Protein AF-A0A9R1BUD5-F1 (afdb_monomer)

Sequence (205 aa):
MEDVIPKVLREILPLVLKGNETQAENGSPSFPLLGPTDIEAQVRALQDDGRTNNTSTCQQNDEKKLLAALLSLTVAIFDKLISQHPNLFELVDKISPGDSATSFANKLNGMVRENSEPMAGCLSIVKNASKMAISMLNHNDSYLKEHFLMIFIQSLADACKSMSCLESSMILYSANGGAVKPHKTLASLLKEAQELAGSKEQQEL

Foldseek 3Di:
DDDVLLVLLQVLVCVLLVPDPPPPDDDDDDDDDDDDDDDDDDDDDDDDPDDDDVVVVVVVLVSLVVSLVSLVVSLVSLLVVLVVDLAPQVSCCSNHNPDGPQNLLVSLLVLLQVLLAQDPSSQSSNLSSLSNSLSLLPRPNRPHDLVSLVSSLVSLVSSCVNHVVSQVVVVVVVVVVDDDDDDQHSVNSSVSSVVSSVVVVVVVD

Nearest PDB structures (foldseek):
  8e0m-assembly4_J  TM=4.886E-01  e=2.172E+00  synthetic construct

Structure (mmCIF, N/CA/C/O backbone):
data_AF-A0A9R1BUD5-F1
#
_entry.id   AF-A0A9R1BUD5-F1
#
loop_
_atom_site.group_PDB
_atom_site.id
_atom_site.type_symbol
_atom_site.label_atom_id
_atom_site.label_alt_id
_atom_site.label_comp_id
_atom_site.label_asym_id
_atom_site.label_entity_id
_atom_site.label_seq_id
_atom_site.pdbx_PDB_ins_code
_atom_site.Cartn_x
_atom_site.Cartn_y
_atom_site.Cartn_z
_atom_site.occupancy
_atom_site.B_iso_or_equiv
_atom_site.auth_seq_id
_atom_site.auth_comp_id
_atom_site.auth_asym_id
_atom_site.auth_atom_id
_atom_site.pdbx_PDB_model_num
ATOM 1 N N . MET A 1 1 ? -10.188 -17.925 23.378 1.00 43.53 1 MET A N 1
ATOM 2 C CA . MET A 1 1 ? -9.194 -18.359 22.379 1.00 43.53 1 MET A CA 1
ATOM 3 C C . MET A 1 1 ? -8.487 -17.093 21.945 1.00 43.53 1 MET A C 1
ATOM 5 O O . MET A 1 1 ? -9.174 -16.194 21.481 1.00 43.53 1 MET A O 1
ATOM 9 N N . GLU A 1 2 ? -7.203 -16.935 22.261 1.00 55.12 2 GLU A N 1
ATOM 10 C CA . GLU A 1 2 ? -6.481 -15.723 21.857 1.00 55.12 2 GLU A CA 1
ATOM 11 C C . GLU A 1 2 ? -6.422 -15.635 20.338 1.00 55.12 2 GLU A C 1
ATOM 13 O O . GLU A 1 2 ? -6.202 -16.639 19.658 1.00 55.12 2 GLU A O 1
ATOM 18 N N . ASP A 1 3 ? -6.630 -14.429 19.824 1.00 75.06 3 ASP A N 1
ATOM 19 C CA . ASP A 1 3 ? -6.591 -14.167 18.398 1.00 75.06 3 ASP A CA 1
ATOM 20 C C . ASP A 1 3 ? -5.128 -14.208 17.930 1.00 75.06 3 ASP A C 1
ATOM 22 O O . ASP A 1 3 ? -4.327 -13.314 18.212 1.00 75.06 3 ASP A O 1
ATOM 26 N N . VAL A 1 4 ? -4.742 -15.318 17.298 1.00 81.50 4 VAL A N 1
ATOM 27 C CA . VAL A 1 4 ? -3.358 -15.585 16.863 1.00 81.50 4 VAL A CA 1
ATOM 28 C C . VAL A 1 4 ? -2.956 -14.648 15.720 1.00 81.50 4 VAL A C 1
ATOM 30 O O . VAL A 1 4 ? -1.784 -14.313 15.568 1.00 81.50 4 VAL A O 1
ATOM 33 N N . ILE A 1 5 ? -3.928 -14.186 14.932 1.00 85.12 5 ILE A N 1
ATOM 34 C CA . ILE A 1 5 ? -3.685 -13.442 13.696 1.00 85.12 5 ILE A CA 1
ATOM 35 C C . ILE A 1 5 ? -3.070 -12.050 13.963 1.00 85.12 5 ILE A C 1
ATOM 37 O O . ILE A 1 5 ? -2.026 -11.756 13.376 1.00 85.12 5 ILE A O 1
ATOM 41 N N . PRO A 1 6 ? -3.603 -11.209 14.874 1.00 83.69 6 PRO A N 1
ATOM 42 C CA . PRO A 1 6 ? -2.950 -9.950 15.237 1.00 83.69 6 PRO A CA 1
ATOM 43 C C . PRO A 1 6 ? -1.552 -10.132 15.840 1.00 83.69 6 PRO A C 1
ATOM 45 O O . PRO A 1 6 ? -0.662 -9.330 15.567 1.00 83.69 6 PRO A O 1
ATOM 48 N N . LYS A 1 7 ? -1.321 -11.209 16.609 1.00 84.56 7 LYS A N 1
ATOM 49 C CA . LYS A 1 7 ? 0.004 -11.509 17.183 1.00 84.56 7 LYS A CA 1
ATOM 50 C C . LYS A 1 7 ? 1.048 -11.759 16.097 1.00 84.56 7 LYS A C 1
ATOM 52 O O . LYS A 1 7 ? 2.150 -11.238 16.189 1.00 84.56 7 LYS A O 1
ATOM 57 N N . VAL A 1 8 ? 0.688 -12.491 15.044 1.00 84.44 8 VAL A N 1
ATOM 58 C CA . VAL A 1 8 ? 1.580 -12.713 13.895 1.00 84.44 8 VAL A CA 1
ATOM 59 C C . VAL A 1 8 ? 1.947 -11.387 13.221 1.00 84.44 8 VAL A C 1
ATOM 61 O O . VAL A 1 8 ? 3.111 -11.171 12.895 1.00 84.44 8 VAL A O 1
ATOM 64 N N . LEU A 1 9 ? 0.991 -10.465 13.061 1.00 84.88 9 LEU A N 1
ATOM 65 C CA . LEU A 1 9 ? 1.295 -9.141 12.515 1.00 84.88 9 LEU A CA 1
ATOM 66 C C . LEU A 1 9 ? 2.207 -8.313 13.421 1.00 84.88 9 LEU A C 1
ATOM 68 O O . LEU A 1 9 ? 3.094 -7.650 12.890 1.00 84.88 9 LEU A O 1
ATOM 72 N N . ARG A 1 10 ? 2.043 -8.383 14.749 1.00 85.06 10 ARG A N 1
ATOM 73 C CA . ARG A 1 10 ? 2.932 -7.691 15.702 1.00 85.06 10 ARG A CA 1
ATOM 74 C C . ARG A 1 10 ? 4.394 -8.100 15.559 1.00 85.06 10 ARG A C 1
ATOM 76 O O . ARG A 1 10 ? 5.262 -7.258 15.736 1.00 85.06 10 ARG A O 1
ATOM 83 N N . GLU A 1 11 ? 4.661 -9.357 15.224 1.00 85.25 11 GLU A N 1
ATOM 84 C CA . GLU A 1 11 ? 6.030 -9.849 15.028 1.00 85.25 11 GLU A CA 1
ATOM 85 C C . GLU A 1 11 ? 6.594 -9.475 13.647 1.00 85.25 11 GLU A C 1
ATOM 87 O O . GLU A 1 11 ? 7.782 -9.192 13.507 1.00 85.25 11 GLU A O 1
ATOM 92 N N . ILE A 1 12 ? 5.749 -9.441 12.610 1.00 85.19 12 ILE A N 1
ATOM 93 C CA . ILE A 1 12 ? 6.191 -9.193 11.227 1.00 85.19 12 ILE A CA 1
ATOM 94 C C . ILE A 1 12 ? 6.308 -7.694 10.922 1.00 85.19 12 ILE A C 1
ATOM 96 O O . ILE A 1 12 ? 7.261 -7.271 10.270 1.00 85.19 12 ILE A O 1
ATOM 100 N N . LEU A 1 13 ? 5.360 -6.872 11.379 1.00 84.25 13 LEU A N 1
ATOM 101 C CA . LEU A 1 13 ? 5.302 -5.444 11.052 1.00 84.25 13 LEU A CA 1
ATOM 102 C C . LEU A 1 13 ? 6.579 -4.676 11.418 1.00 84.25 13 LEU A C 1
ATOM 104 O O . LEU A 1 13 ? 7.031 -3.899 10.580 1.00 84.25 13 LEU A O 1
ATOM 108 N N . PRO A 1 14 ? 7.223 -4.887 12.581 1.00 83.25 14 PRO A N 1
ATOM 109 C CA . PRO A 1 14 ? 8.470 -4.201 12.908 1.00 83.25 14 PRO A CA 1
ATOM 110 C C . PRO A 1 14 ? 9.605 -4.508 11.930 1.00 83.25 14 PRO A C 1
ATOM 112 O O . PRO A 1 14 ? 10.404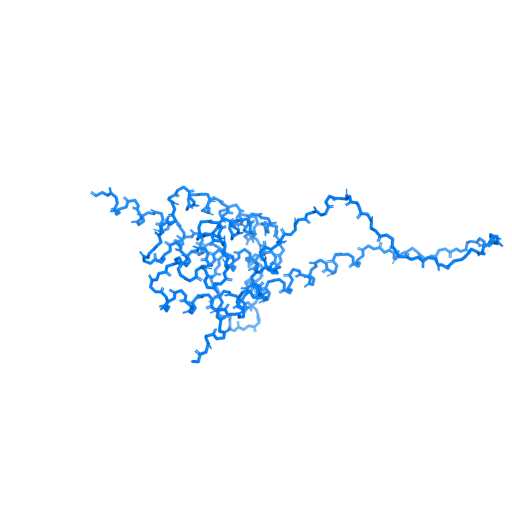 -3.623 11.645 1.00 83.25 14 PRO A O 1
ATOM 115 N N . LEU A 1 15 ? 9.668 -5.732 11.396 1.00 81.38 15 LEU A N 1
ATOM 116 C CA . LEU A 1 15 ? 10.665 -6.126 10.393 1.00 81.38 15 LEU A CA 1
ATOM 117 C C . LEU A 1 15 ? 10.416 -5.425 9.057 1.00 81.38 15 LEU A C 1
ATOM 119 O O . LEU A 1 15 ? 11.355 -5.115 8.331 1.00 81.38 15 LEU A O 1
ATOM 123 N N . VAL A 1 16 ? 9.145 -5.174 8.746 1.00 79.56 16 VAL A N 1
ATOM 124 C CA . VAL A 1 16 ? 8.730 -4.578 7.478 1.00 79.56 16 VAL A CA 1
ATOM 125 C C . VAL A 1 16 ? 8.795 -3.048 7.506 1.00 79.56 16 VAL A C 1
ATOM 127 O O . VAL A 1 16 ? 9.165 -2.425 6.516 1.00 79.56 16 VAL A O 1
ATOM 130 N N . LEU A 1 17 ? 8.460 -2.439 8.645 1.00 76.75 17 LEU A N 1
ATOM 131 C CA . LEU A 1 17 ? 8.371 -0.987 8.818 1.00 76.75 17 LEU A CA 1
ATOM 132 C C . LEU A 1 17 ? 9.696 -0.324 9.222 1.00 76.75 17 LEU A C 1
ATOM 134 O O . LEU A 1 17 ? 9.793 0.896 9.138 1.00 76.75 17 LEU A O 1
ATOM 138 N N . LYS A 1 18 ? 10.715 -1.084 9.647 1.00 69.94 18 LYS A N 1
ATOM 139 C CA . LYS A 1 18 ? 12.061 -0.570 9.984 1.00 69.94 18 LYS A CA 1
ATOM 140 C C . LYS A 1 18 ? 12.956 -0.292 8.765 1.00 69.94 18 LYS A C 1
ATOM 142 O O . LYS A 1 18 ? 14.176 -0.296 8.896 1.00 69.94 18 LYS A O 1
ATOM 147 N N . GLY A 1 19 ? 12.376 -0.076 7.585 1.00 49.12 19 GLY A N 1
ATOM 148 C CA . GLY A 1 19 ? 13.119 0.127 6.342 1.00 49.12 19 GLY A CA 1
ATOM 149 C C . GLY A 1 19 ? 14.228 1.178 6.473 1.00 49.12 19 GLY A C 1
ATOM 150 O O . GLY A 1 19 ? 13.955 2.367 6.542 1.00 49.12 19 GLY A O 1
ATOM 151 N N . ASN A 1 20 ? 15.473 0.698 6.488 1.00 45.06 20 ASN A N 1
ATOM 152 C CA . ASN A 1 20 ? 16.724 1.423 6.273 1.00 45.06 20 ASN A CA 1
ATOM 153 C C . ASN A 1 20 ? 16.975 2.651 7.166 1.00 45.06 20 ASN A C 1
ATOM 155 O O . ASN A 1 20 ? 17.291 3.732 6.667 1.00 45.06 20 ASN A O 1
ATOM 159 N N . GLU A 1 21 ? 16.981 2.473 8.491 1.00 35.28 21 GLU A N 1
ATOM 160 C CA . GLU A 1 21 ? 17.853 3.314 9.317 1.00 35.28 21 GLU A CA 1
ATOM 161 C C . GLU A 1 21 ? 19.296 3.040 8.875 1.00 35.28 21 GLU A C 1
ATOM 163 O O . GLU A 1 21 ? 19.895 2.024 9.232 1.00 35.28 21 GLU A O 1
ATOM 168 N N . THR A 1 22 ? 19.848 3.914 8.033 1.00 37.88 22 THR A N 1
ATOM 169 C CA . THR A 1 22 ? 21.284 3.964 7.779 1.00 37.88 22 THR A CA 1
ATOM 170 C C . THR A 1 22 ? 21.956 3.996 9.145 1.00 3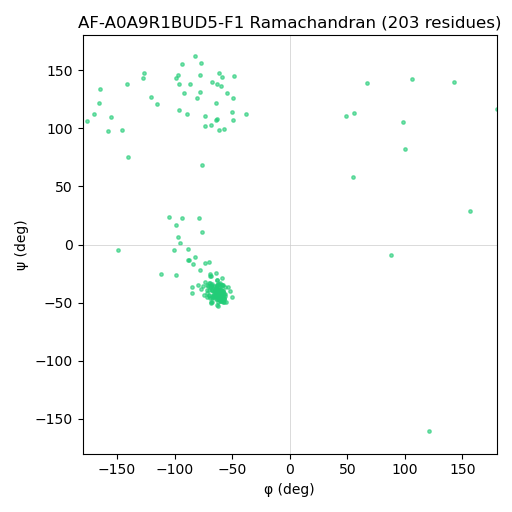7.88 22 THR A C 1
ATOM 172 O O . THR A 1 22 ? 21.767 4.956 9.895 1.00 37.88 22 THR A O 1
ATOM 175 N N . GLN A 1 23 ? 22.703 2.945 9.495 1.00 32.78 23 GLN A N 1
ATOM 176 C CA . GLN A 1 23 ? 23.613 3.005 10.629 1.00 32.78 23 GLN A CA 1
ATOM 177 C C . GLN A 1 23 ? 24.571 4.166 10.363 1.00 32.78 23 GLN A C 1
ATOM 179 O O . GLN A 1 23 ? 25.520 4.048 9.592 1.00 32.78 23 GLN A O 1
ATOM 184 N N . ALA A 1 24 ? 24.297 5.310 10.984 1.00 31.53 24 ALA A N 1
ATOM 185 C CA . ALA A 1 24 ? 25.335 6.258 11.303 1.00 31.53 24 ALA A CA 1
ATOM 186 C C . ALA A 1 24 ? 26.253 5.533 12.288 1.00 31.53 24 ALA A C 1
ATOM 188 O O . ALA A 1 24 ? 25.865 5.233 13.417 1.00 31.53 24 ALA A O 1
ATOM 189 N N . GLU A 1 25 ? 27.434 5.180 11.791 1.00 42.53 25 GLU A N 1
ATOM 190 C CA . GLU A 1 25 ? 28.581 4.706 12.548 1.00 42.53 25 GLU A CA 1
ATOM 191 C C . GLU A 1 25 ? 28.695 5.476 13.870 1.00 42.53 25 GLU A C 1
ATOM 193 O O . GLU A 1 25 ? 28.973 6.675 13.884 1.00 42.53 25 GLU A O 1
ATOM 198 N N . ASN A 1 26 ? 28.464 4.793 14.988 1.00 32.56 26 ASN A N 1
ATOM 199 C CA . ASN A 1 26 ? 29.124 5.122 16.240 1.00 32.56 26 ASN A CA 1
ATOM 200 C C . ASN A 1 26 ? 28.969 3.989 17.252 1.00 32.56 26 ASN A C 1
ATOM 202 O O . ASN A 1 26 ? 27.864 3.642 17.661 1.00 32.56 26 ASN A O 1
ATOM 206 N N . GLY A 1 27 ? 30.114 3.484 17.710 1.00 29.48 27 GLY A N 1
ATOM 207 C CA . GLY A 1 27 ? 30.217 2.720 18.949 1.00 29.48 27 GLY A CA 1
ATOM 208 C C . GLY A 1 27 ? 30.274 1.210 18.768 1.00 29.48 27 GLY A C 1
ATOM 209 O O . GLY A 1 27 ? 29.293 0.505 18.977 1.00 29.48 27 GLY A O 1
ATOM 210 N N . SER A 1 28 ? 31.471 0.709 18.474 1.00 34.31 28 SER A N 1
ATOM 211 C CA . SER A 1 28 ? 31.846 -0.675 18.770 1.00 34.31 28 SER A CA 1
ATOM 212 C C . SER A 1 28 ? 31.727 -0.953 20.278 1.00 34.31 28 SER A C 1
ATOM 214 O O . SER A 1 28 ? 32.105 -0.095 21.083 1.00 34.31 28 SER A O 1
ATOM 216 N N . PRO A 1 29 ? 31.312 -2.166 20.677 1.00 35.88 29 PRO A N 1
ATOM 217 C CA . PRO A 1 29 ? 31.943 -2.814 21.811 1.00 35.88 29 PRO A CA 1
ATOM 218 C C . PRO A 1 29 ? 32.560 -4.156 21.408 1.00 35.88 29 PRO A C 1
ATOM 220 O O . PRO A 1 29 ? 31.930 -5.046 20.839 1.00 35.88 29 PRO A O 1
ATOM 223 N N . SER A 1 30 ? 33.834 -4.246 21.763 1.00 36.03 30 SER A N 1
ATOM 224 C CA . SER A 1 30 ? 34.790 -5.331 21.615 1.00 36.03 30 SER A CA 1
ATOM 225 C C . SER A 1 30 ? 34.302 -6.713 22.062 1.00 36.03 30 SER A C 1
ATOM 227 O O . SER A 1 30 ? 33.709 -6.857 23.128 1.00 36.03 30 SER A O 1
ATOM 229 N N . PHE A 1 31 ? 34.754 -7.746 21.347 1.00 32.59 31 PHE A N 1
ATOM 230 C CA . PHE A 1 31 ? 35.049 -9.064 21.923 1.00 32.59 31 PHE A CA 1
ATOM 231 C C . PHE A 1 31 ? 36.490 -9.480 21.555 1.00 32.59 31 PHE A C 1
ATOM 233 O O . PHE A 1 31 ? 36.993 -9.044 20.517 1.00 32.59 31 PHE A O 1
ATOM 240 N N . PRO A 1 32 ? 37.205 -10.236 22.413 1.00 38.41 32 PRO A N 1
ATOM 241 C CA . PRO A 1 32 ? 38.663 -10.168 22.500 1.00 38.41 32 PRO A CA 1
ATOM 242 C C . PRO A 1 32 ? 39.417 -11.276 21.742 1.00 38.41 32 PRO A C 1
ATOM 244 O O . PRO A 1 32 ? 39.044 -12.441 21.785 1.00 38.41 32 PRO A O 1
ATOM 247 N N . LEU A 1 33 ? 40.551 -10.856 21.169 1.00 31.31 33 LEU A N 1
ATOM 248 C CA . LEU A 1 33 ? 41.912 -11.416 21.276 1.00 31.31 33 LEU A CA 1
ATOM 249 C C . LEU A 1 33 ? 42.204 -12.897 20.924 1.00 31.31 33 LEU A C 1
ATOM 251 O O . LEU A 1 33 ? 41.922 -13.803 21.699 1.00 31.31 33 LEU A O 1
ATOM 255 N N . LEU A 1 34 ? 42.970 -13.083 19.842 1.00 34.50 34 LEU A N 1
ATOM 256 C CA . LEU A 1 34 ? 44.032 -14.089 19.602 1.00 34.50 34 LEU A CA 1
ATOM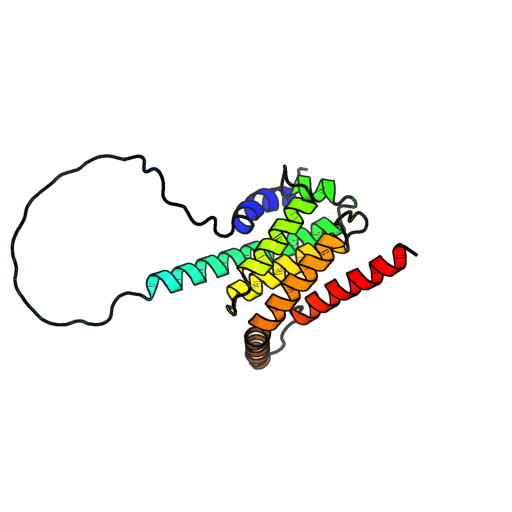 257 C C . LEU A 1 34 ? 44.605 -13.714 18.219 1.00 34.50 34 LEU A C 1
ATOM 259 O O . LEU A 1 34 ? 43.876 -13.813 17.243 1.00 34.50 34 LEU A O 1
ATOM 263 N N . GLY A 1 35 ? 45.784 -13.134 17.986 1.00 30.09 35 GLY A N 1
ATOM 264 C CA . GLY A 1 35 ? 47.150 -13.235 18.516 1.00 30.09 35 GLY A CA 1
ATOM 265 C C . GLY A 1 35 ? 48.072 -13.062 17.272 1.00 30.09 35 GLY A C 1
ATOM 266 O O . GLY A 1 35 ? 47.679 -13.540 16.208 1.00 30.09 35 GLY A O 1
ATOM 267 N N . PRO A 1 36 ? 49.214 -12.340 17.307 1.00 39.81 36 PRO A N 1
ATOM 268 C CA . PRO A 1 36 ? 49.920 -11.911 16.091 1.00 39.81 36 PRO A CA 1
ATOM 269 C C . PRO A 1 36 ? 51.072 -12.852 15.701 1.00 39.81 36 PRO A C 1
ATOM 271 O O . PRO A 1 36 ? 51.850 -13.268 16.556 1.00 39.81 36 PRO A O 1
ATOM 274 N N . THR A 1 37 ? 51.232 -13.152 14.411 1.00 32.94 37 THR A N 1
ATOM 275 C CA . THR A 1 37 ? 52.471 -13.703 13.816 1.00 32.94 37 THR A CA 1
ATOM 276 C C . THR A 1 37 ? 52.422 -13.365 12.320 1.00 32.94 37 THR A C 1
ATOM 278 O O . THR A 1 37 ? 51.524 -13.831 11.630 1.00 32.94 37 THR A O 1
ATOM 281 N N . ASP A 1 38 ? 53.067 -12.299 11.855 1.00 31.73 38 ASP A N 1
ATOM 282 C CA . ASP A 1 38 ? 54.481 -12.124 11.469 1.00 31.73 38 ASP A CA 1
ATOM 283 C C . ASP A 1 38 ? 54.590 -12.066 9.932 1.00 31.73 38 ASP A C 1
ATOM 285 O O . ASP A 1 38 ? 53.800 -12.665 9.204 1.00 31.73 38 ASP A O 1
ATOM 289 N N . ILE A 1 39 ? 55.483 -11.204 9.468 1.00 37.44 39 ILE A N 1
ATOM 290 C CA . ILE A 1 39 ? 55.540 -10.584 8.145 1.00 37.44 39 ILE A CA 1
ATOM 291 C C . ILE A 1 39 ? 56.448 -11.416 7.218 1.00 37.44 39 ILE A C 1
ATOM 293 O O . ILE A 1 39 ? 57.381 -12.061 7.674 1.00 37.44 39 ILE A O 1
ATOM 297 N N . GLU A 1 40 ? 56.210 -11.288 5.906 1.00 35.12 40 GLU A N 1
ATOM 298 C CA . GLU A 1 40 ? 57.175 -11.475 4.802 1.00 35.12 40 GLU A CA 1
ATOM 299 C C . GLU A 1 40 ? 57.186 -12.823 4.049 1.00 35.12 40 GLU A C 1
ATOM 301 O O . GLU A 1 40 ? 57.762 -13.811 4.485 1.00 35.12 40 GLU A O 1
ATOM 306 N N . ALA A 1 41 ? 56.650 -12.808 2.820 1.00 35.44 41 ALA A N 1
ATOM 307 C CA . ALA A 1 41 ? 57.364 -13.266 1.618 1.00 35.44 41 ALA A CA 1
ATOM 308 C C . ALA A 1 41 ? 56.579 -12.885 0.347 1.00 35.44 41 ALA A C 1
ATOM 310 O O . ALA A 1 41 ? 55.500 -13.401 0.065 1.00 35.44 41 ALA A O 1
ATOM 311 N N . GLN A 1 42 ? 57.146 -11.965 -0.433 1.00 41.00 42 GLN A N 1
ATOM 312 C CA . GLN A 1 42 ? 56.696 -11.601 -1.776 1.00 41.00 42 GLN A CA 1
ATOM 313 C C . GLN A 1 42 ? 57.143 -12.657 -2.798 1.00 41.00 42 GLN A C 1
ATOM 315 O O . GLN A 1 42 ? 58.339 -12.916 -2.887 1.00 41.00 42 GLN A O 1
ATOM 320 N N . VAL A 1 43 ? 56.243 -13.145 -3.662 1.00 34.12 43 VAL A N 1
ATOM 321 C CA . VAL A 1 43 ? 56.575 -13.548 -5.045 1.00 34.12 43 VAL A CA 1
ATOM 322 C C . VAL A 1 43 ? 55.429 -13.130 -5.976 1.00 34.12 43 VAL A C 1
ATOM 324 O O . VAL A 1 43 ? 54.254 -13.181 -5.634 1.00 34.12 43 VAL A O 1
ATOM 327 N N . ARG A 1 44 ? 55.831 -12.618 -7.136 1.00 32.53 44 ARG A N 1
ATOM 328 C CA . ARG A 1 44 ? 55.157 -11.700 -8.056 1.00 32.53 44 ARG A CA 1
ATOM 329 C C . ARG A 1 44 ? 54.465 -12.434 -9.222 1.00 32.53 44 ARG A C 1
ATOM 331 O O . ARG A 1 44 ? 55.077 -13.330 -9.786 1.00 32.53 44 ARG A O 1
ATOM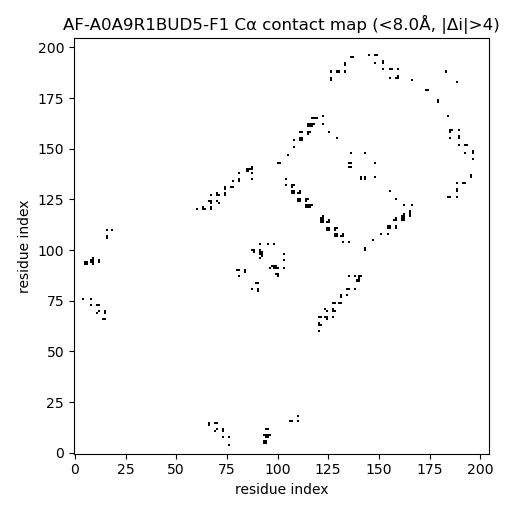 338 N N . ALA A 1 45 ? 53.316 -11.881 -9.653 1.00 34.56 45 ALA A N 1
ATOM 339 C CA . ALA A 1 45 ? 52.611 -12.022 -10.953 1.00 34.56 45 ALA A CA 1
ATOM 340 C C . ALA A 1 45 ? 52.011 -13.416 -11.272 1.00 34.56 45 ALA A C 1
ATOM 342 O O . ALA A 1 45 ? 52.644 -14.427 -11.027 1.00 34.56 45 ALA A O 1
ATOM 343 N N . LEU A 1 46 ? 50.807 -13.575 -11.836 1.00 34.44 46 LEU A N 1
ATOM 344 C CA . LEU A 1 46 ? 50.144 -12.815 -12.900 1.00 34.44 46 LEU A CA 1
ATOM 345 C C . LEU A 1 46 ? 48.625 -13.164 -12.923 1.00 34.44 46 LEU A C 1
ATOM 347 O O . LEU A 1 46 ? 48.293 -14.340 -12.898 1.00 34.44 46 LEU A O 1
ATOM 351 N N . GLN A 1 47 ? 47.759 -12.143 -13.009 1.00 42.00 47 GLN A N 1
ATOM 352 C CA . GLN A 1 47 ? 46.397 -12.113 -13.597 1.00 42.00 47 GLN A CA 1
ATOM 353 C C . GLN A 1 47 ? 45.353 -13.198 -13.229 1.00 42.00 47 GLN A C 1
ATOM 355 O O . GLN A 1 47 ? 45.381 -14.305 -13.751 1.00 42.00 47 GLN A O 1
ATOM 360 N N . ASP A 1 48 ? 44.317 -12.784 -12.489 1.00 35.94 48 ASP A N 1
ATOM 361 C CA . ASP A 1 48 ? 42.922 -13.154 -12.782 1.00 35.94 48 ASP A CA 1
ATOM 362 C C . ASP A 1 48 ? 42.025 -11.961 -12.411 1.00 35.94 48 ASP A C 1
ATOM 364 O O . ASP A 1 48 ? 41.775 -11.667 -11.240 1.00 35.94 48 ASP A O 1
ATOM 368 N N . ASP A 1 49 ? 41.671 -11.186 -13.432 1.00 46.34 49 ASP A N 1
ATOM 369 C CA . ASP A 1 49 ? 40.804 -10.015 -13.352 1.00 46.34 49 ASP A CA 1
ATOM 370 C C . ASP A 1 49 ? 39.360 -10.494 -13.545 1.00 46.34 49 ASP A C 1
ATOM 372 O O . ASP A 1 49 ? 39.005 -10.978 -14.621 1.00 46.34 49 ASP A O 1
ATOM 376 N N . GLY A 1 50 ? 38.527 -10.416 -12.501 1.00 43.25 50 GLY A N 1
ATOM 377 C CA . GLY A 1 50 ? 37.123 -10.828 -12.628 1.00 43.25 50 GLY A CA 1
ATOM 378 C C . GLY A 1 50 ? 36.377 -11.231 -11.357 1.00 43.25 50 GLY A C 1
ATOM 379 O O . GLY A 1 50 ? 35.458 -12.046 -11.416 1.00 43.25 50 GLY A O 1
ATOM 380 N N . ARG A 1 51 ? 36.722 -10.704 -10.183 1.00 54.28 51 ARG A N 1
ATOM 381 C CA . ARG A 1 51 ? 35.930 -10.904 -8.957 1.00 54.28 51 ARG A CA 1
ATOM 382 C C . ARG A 1 51 ? 36.249 -9.721 -8.055 1.00 54.28 51 ARG A C 1
ATOM 384 O O . ARG A 1 51 ? 37.387 -9.563 -7.660 1.00 54.28 51 ARG A O 1
ATOM 391 N N . THR A 1 52 ? 35.352 -8.780 -7.804 1.00 47.56 52 THR A N 1
ATOM 392 C CA . THR A 1 52 ? 34.213 -8.935 -6.900 1.00 47.56 52 THR A CA 1
ATOM 393 C C . THR A 1 52 ? 33.448 -7.613 -6.901 1.00 47.56 52 THR A C 1
ATOM 395 O O . THR A 1 52 ? 34.010 -6.622 -6.461 1.00 47.56 52 THR A O 1
ATOM 398 N N . ASN A 1 53 ? 32.193 -7.590 -7.351 1.00 43.47 53 ASN A N 1
ATOM 399 C CA . ASN A 1 53 ? 31.200 -6.574 -6.947 1.00 43.47 53 ASN A CA 1
ATOM 400 C C . ASN A 1 53 ? 29.753 -7.117 -6.954 1.00 43.47 53 ASN A C 1
ATOM 402 O O . ASN A 1 53 ? 28.831 -6.444 -6.510 1.00 43.47 53 ASN A O 1
ATOM 406 N N . ASN A 1 54 ? 29.538 -8.359 -7.400 1.00 46.97 54 ASN A N 1
ATOM 407 C CA . ASN A 1 54 ? 28.196 -8.909 -7.631 1.00 46.97 54 ASN A CA 1
ATOM 408 C C . ASN A 1 54 ? 27.522 -9.445 -6.353 1.00 46.97 54 ASN A C 1
ATOM 410 O O . ASN A 1 54 ? 26.344 -9.795 -6.377 1.00 46.97 54 ASN A O 1
ATOM 414 N N . THR A 1 55 ? 28.256 -9.569 -5.244 1.00 48.12 55 THR A N 1
ATOM 415 C CA . THR A 1 55 ? 27.742 -10.169 -4.004 1.00 48.12 55 THR A CA 1
ATOM 416 C C . THR A 1 55 ? 26.827 -9.220 -3.232 1.00 48.12 55 THR A C 1
ATOM 418 O O . THR A 1 55 ? 25.793 -9.670 -2.741 1.00 48.12 55 THR A O 1
ATOM 421 N N . SER A 1 56 ? 27.134 -7.917 -3.181 1.00 56.34 56 SER A N 1
ATOM 422 C CA . SER A 1 56 ? 26.316 -6.946 -2.435 1.00 56.34 56 SER A CA 1
ATOM 423 C C . SER A 1 56 ? 24.970 -6.676 -3.116 1.00 56.34 56 SER A C 1
ATOM 425 O O . SER A 1 56 ? 23.938 -6.622 -2.453 1.00 56.34 56 SER A O 1
ATOM 427 N N . THR A 1 57 ? 24.947 -6.590 -4.449 1.00 54.50 57 THR A N 1
ATOM 428 C CA . THR A 1 57 ? 23.718 -6.345 -5.224 1.00 54.50 57 THR A CA 1
ATOM 429 C C . THR A 1 57 ? 22.779 -7.552 -5.202 1.00 54.50 57 THR A C 1
ATOM 431 O O . THR A 1 57 ? 21.559 -7.392 -5.213 1.00 54.50 57 THR A O 1
ATOM 434 N N . CYS A 1 58 ? 23.338 -8.766 -5.150 1.00 58.00 58 CYS A N 1
ATOM 435 C CA . CYS A 1 58 ? 22.569 -10.002 -5.019 1.00 58.00 58 CYS A CA 1
ATOM 436 C C . CYS A 1 58 ? 21.884 -10.090 -3.646 1.00 58.00 58 CYS A C 1
ATOM 438 O O . CYS A 1 58 ? 20.682 -10.339 -3.584 1.00 58.00 58 CYS A O 1
ATOM 440 N N . GLN A 1 59 ? 22.617 -9.796 -2.565 1.00 61.91 59 GLN A N 1
ATOM 441 C CA . GLN A 1 59 ? 22.074 -9.786 -1.201 1.00 61.91 59 GLN A CA 1
ATOM 442 C C . GLN A 1 59 ? 20.970 -8.736 -1.017 1.00 61.91 59 GLN A C 1
ATOM 444 O O . GLN A 1 59 ? 19.893 -9.072 -0.530 1.00 61.91 59 GLN A O 1
ATOM 449 N N . GLN A 1 60 ? 21.171 -7.506 -1.507 1.00 63.28 60 GLN A N 1
ATOM 450 C CA . GLN A 1 60 ? 20.144 -6.456 -1.436 1.00 63.28 60 GLN A CA 1
ATOM 451 C C . GLN A 1 60 ? 18.850 -6.828 -2.179 1.00 63.28 60 GLN A C 1
ATOM 453 O O . GLN A 1 60 ? 17.754 -6.435 -1.775 1.00 63.28 60 GLN A O 1
ATOM 458 N N . ASN A 1 61 ? 18.949 -7.588 -3.272 1.00 67.38 61 ASN A N 1
ATOM 459 C CA . ASN A 1 61 ? 17.777 -8.055 -4.009 1.00 67.38 61 ASN A CA 1
ATOM 460 C C . ASN A 1 61 ? 17.016 -9.139 -3.227 1.00 67.38 61 ASN A C 1
ATOM 462 O O . ASN A 1 61 ? 15.788 -9.105 -3.164 1.00 67.38 61 ASN A O 1
ATOM 466 N N . ASP A 1 62 ? 17.723 -10.075 -2.592 1.00 75.25 62 ASP A N 1
ATOM 467 C CA . ASP A 1 62 ? 17.092 -11.140 -1.809 1.00 75.25 62 ASP A CA 1
ATOM 468 C C . ASP A 1 62 ? 16.433 -10.614 -0.523 1.00 75.25 62 ASP A C 1
ATOM 470 O O . ASP A 1 62 ? 15.317 -11.028 -0.198 1.00 75.25 62 ASP A O 1
ATOM 474 N N . GLU A 1 63 ? 17.031 -9.619 0.136 1.00 78.94 63 GLU A N 1
ATOM 475 C CA . GLU A 1 63 ? 16.411 -8.900 1.258 1.00 78.94 63 GLU A CA 1
ATOM 476 C C . GLU A 1 63 ? 15.122 -8.183 0.834 1.00 78.94 63 GLU A C 1
ATOM 478 O O . GLU A 1 63 ? 14.078 -8.348 1.469 1.00 78.94 63 GLU A O 1
ATOM 483 N N . LYS A 1 64 ? 15.143 -7.456 -0.294 1.00 76.12 64 LYS A N 1
ATOM 484 C CA . LYS A 1 64 ? 13.946 -6.789 -0.840 1.00 76.12 64 LYS A CA 1
ATOM 485 C C . LYS A 1 64 ? 12.854 -7.785 -1.240 1.00 76.12 64 LYS A C 1
ATOM 487 O O . LYS A 1 64 ? 11.672 -7.485 -1.069 1.00 76.12 64 LYS A O 1
ATOM 492 N N . LYS A 1 65 ? 13.206 -8.973 -1.749 1.00 79.88 65 LYS A N 1
ATOM 493 C CA . LYS A 1 65 ? 12.231 -10.042 -2.038 1.00 79.88 65 LYS A CA 1
ATOM 494 C C . LYS A 1 65 ? 11.598 -10.591 -0.765 1.00 79.88 65 LYS A C 1
ATOM 496 O O . LYS A 1 65 ? 10.380 -10.759 -0.734 1.00 79.88 65 LYS A O 1
ATOM 501 N N . LEU A 1 66 ? 12.397 -10.862 0.270 1.00 83.75 66 LEU A N 1
ATOM 502 C CA . LEU A 1 66 ? 11.888 -11.327 1.561 1.00 83.75 66 LEU A CA 1
ATOM 503 C C . LEU A 1 66 ? 10.950 -10.284 2.176 1.00 83.75 66 LEU A C 1
ATOM 505 O O . LEU A 1 66 ? 9.830 -10.620 2.558 1.00 83.75 66 LEU A O 1
ATOM 509 N N . LEU A 1 67 ? 11.369 -9.017 2.189 1.00 83.06 67 LEU A N 1
ATOM 510 C CA . LEU A 1 67 ? 10.562 -7.892 2.654 1.00 83.06 67 LEU A CA 1
ATOM 511 C C . LEU A 1 67 ? 9.242 -7.785 1.875 1.00 83.06 67 LEU A C 1
ATOM 513 O O . LEU A 1 67 ? 8.175 -7.669 2.474 1.00 83.06 67 LEU A O 1
ATOM 517 N N . ALA A 1 68 ? 9.290 -7.899 0.546 1.00 80.44 68 ALA A N 1
ATOM 518 C CA . ALA A 1 68 ? 8.099 -7.882 -0.297 1.00 80.44 68 ALA A CA 1
ATOM 519 C C . ALA A 1 68 ? 7.153 -9.064 -0.020 1.00 80.44 68 ALA A C 1
ATOM 521 O O . ALA A 1 68 ? 5.932 -8.888 -0.034 1.00 80.44 68 ALA A O 1
ATOM 522 N N . ALA A 1 69 ? 7.687 -10.260 0.240 1.00 85.94 69 ALA A N 1
ATOM 523 C CA . ALA A 1 69 ? 6.895 -11.442 0.571 1.00 85.94 69 ALA A CA 1
ATOM 524 C C . ALA A 1 69 ? 6.229 -11.312 1.949 1.00 85.94 69 ALA A C 1
ATOM 526 O O . ALA A 1 69 ? 5.026 -11.552 2.070 1.00 85.94 69 ALA A O 1
ATOM 527 N N . LEU A 1 70 ? 6.980 -10.863 2.960 1.00 86.75 70 LEU A N 1
ATOM 528 C CA . LEU A 1 70 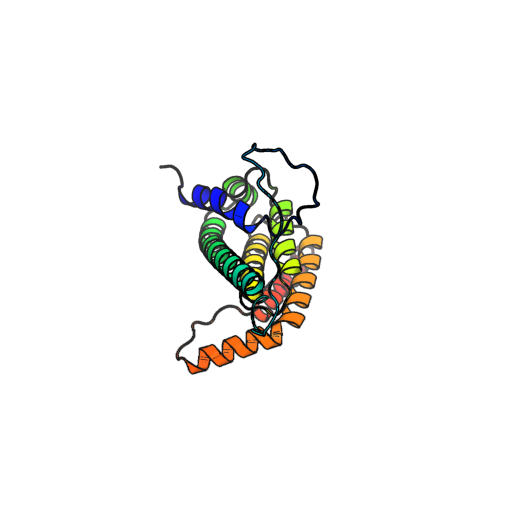? 6.455 -10.583 4.298 1.00 86.75 70 LEU A CA 1
ATOM 529 C C . LEU A 1 70 ? 5.374 -9.506 4.249 1.00 86.75 70 LEU A C 1
ATOM 531 O O . LEU A 1 70 ? 4.290 -9.712 4.784 1.00 86.75 70 LEU A O 1
ATOM 535 N N . LEU A 1 71 ? 5.612 -8.408 3.529 1.00 85.38 71 LEU A N 1
ATOM 536 C CA . LEU A 1 71 ? 4.621 -7.350 3.380 1.00 85.38 71 LEU A CA 1
ATOM 537 C C . LEU A 1 71 ? 3.386 -7.830 2.595 1.00 85.38 71 LEU A C 1
ATOM 539 O O . LEU A 1 71 ? 2.269 -7.459 2.935 1.00 85.38 71 LEU A O 1
ATOM 543 N N . SER A 1 72 ? 3.545 -8.701 1.592 1.00 86.75 72 SER A N 1
ATOM 544 C CA . SER A 1 72 ? 2.401 -9.311 0.890 1.00 86.75 72 SER A CA 1
ATOM 545 C C . SER A 1 72 ? 1.538 -10.155 1.834 1.00 86.75 72 SER A C 1
ATOM 547 O O . SER A 1 72 ? 0.309 -10.087 1.775 1.00 86.75 72 SER A O 1
ATOM 549 N N . LEU A 1 73 ? 2.171 -10.927 2.724 1.00 87.31 73 LEU A N 1
ATOM 550 C CA . LEU A 1 73 ? 1.477 -11.672 3.774 1.00 87.31 73 LEU A CA 1
ATOM 551 C C . LEU A 1 73 ? 0.780 -10.716 4.752 1.00 87.31 73 LEU A C 1
ATOM 553 O O . LEU A 1 73 ? -0.392 -10.914 5.072 1.00 87.31 73 LEU A O 1
ATOM 557 N N . THR A 1 74 ? 1.471 -9.656 5.176 1.00 86.50 74 THR A N 1
ATOM 558 C CA . THR A 1 74 ? 0.923 -8.616 6.048 1.00 86.50 74 THR A CA 1
ATOM 559 C C . THR A 1 74 ? -0.324 -7.974 5.450 1.00 86.50 74 THR A C 1
ATOM 561 O O . THR A 1 74 ? -1.324 -7.879 6.152 1.00 86.50 74 THR A O 1
ATOM 564 N N . VAL A 1 75 ? -0.309 -7.599 4.166 1.00 87.69 75 VAL A N 1
ATOM 565 C CA . VAL A 1 75 ? -1.479 -7.044 3.459 1.00 87.69 75 VAL A CA 1
ATOM 566 C C . VAL A 1 75 ? -2.650 -8.014 3.497 1.00 87.69 75 VAL A C 1
ATOM 568 O O . VAL A 1 75 ? -3.749 -7.625 3.872 1.00 87.69 75 VAL A O 1
ATOM 571 N N . ALA A 1 76 ? -2.425 -9.283 3.146 1.00 87.19 76 ALA A N 1
ATOM 572 C CA . ALA A 1 76 ? -3.498 -10.273 3.092 1.00 87.19 76 ALA A CA 1
ATOM 573 C C . ALA A 1 76 ? -4.164 -10.482 4.462 1.00 87.19 76 ALA A C 1
ATOM 575 O O . ALA A 1 76 ? -5.380 -10.659 4.553 1.00 87.19 76 ALA A O 1
ATOM 576 N N . ILE A 1 77 ? -3.369 -10.446 5.534 1.00 86.12 77 ILE A N 1
ATOM 577 C CA . ILE A 1 77 ? -3.884 -10.518 6.901 1.00 86.12 77 ILE A CA 1
ATOM 578 C C . ILE A 1 77 ? -4.598 -9.213 7.277 1.00 86.12 77 ILE A C 1
ATOM 580 O O . ILE A 1 77 ? -5.694 -9.253 7.835 1.00 86.12 77 ILE A O 1
ATOM 584 N N . PHE A 1 78 ? -4.002 -8.066 6.955 1.00 87.56 78 PHE A N 1
ATOM 585 C CA . PHE A 1 78 ? -4.541 -6.748 7.263 1.00 87.56 78 PHE A CA 1
ATOM 586 C C . PHE A 1 78 ? -5.900 -6.510 6.600 1.00 87.56 78 PHE A C 1
ATOM 588 O O . PHE A 1 78 ? -6.831 -6.115 7.291 1.00 87.56 78 PHE A O 1
ATOM 595 N N . ASP A 1 79 ? -6.055 -6.839 5.314 1.00 87.00 79 ASP A N 1
ATOM 596 C CA . ASP A 1 79 ? -7.322 -6.716 4.576 1.00 87.00 79 ASP A CA 1
ATOM 597 C C . ASP A 1 79 ? -8.447 -7.541 5.225 1.00 87.00 79 ASP A C 1
ATOM 599 O O . ASP A 1 79 ? -9.611 -7.127 5.273 1.00 87.00 79 ASP A O 1
ATOM 603 N N . LYS A 1 80 ? -8.102 -8.705 5.789 1.00 87.06 80 LYS A N 1
ATOM 604 C CA . LYS A 1 80 ? -9.053 -9.528 6.539 1.00 87.06 80 LYS A CA 1
ATOM 605 C C . LYS A 1 80 ? -9.430 -8.880 7.872 1.00 87.06 80 LYS A C 1
ATOM 607 O O . LYS A 1 80 ? -10.608 -8.861 8.215 1.00 87.06 80 LYS A O 1
ATOM 612 N N . LEU A 1 81 ? -8.453 -8.358 8.612 1.00 86.00 81 LEU A N 1
ATOM 613 C CA . LEU A 1 81 ? -8.681 -7.749 9.924 1.00 86.00 81 LEU A CA 1
ATOM 614 C C . LEU A 1 81 ? -9.436 -6.420 9.827 1.00 86.00 81 LEU A C 1
ATOM 616 O O . LEU A 1 81 ? -10.379 -6.206 10.582 1.00 86.00 81 LEU A O 1
ATOM 620 N N . ILE A 1 82 ? -9.079 -5.552 8.881 1.00 85.00 82 ILE A N 1
ATOM 621 C CA . ILE A 1 82 ? -9.725 -4.243 8.702 1.00 85.00 82 ILE A CA 1
ATOM 622 C C . ILE A 1 82 ? -11.197 -4.355 8.307 1.00 85.00 82 ILE A C 1
ATOM 624 O O . ILE A 1 82 ? -11.987 -3.474 8.609 1.00 85.00 82 ILE A O 1
ATOM 628 N N . SER A 1 83 ? -11.586 -5.475 7.697 1.00 83.69 83 SER A N 1
ATOM 629 C CA . SER A 1 83 ? -12.990 -5.776 7.408 1.00 83.69 83 SER A CA 1
ATOM 630 C C . SER A 1 83 ? -13.763 -6.281 8.638 1.00 83.69 83 SER A C 1
ATOM 632 O O . SER A 1 83 ? -14.990 -6.237 8.655 1.00 83.69 83 SER A O 1
ATOM 634 N N . GLN A 1 84 ? -13.067 -6.816 9.646 1.00 84.88 84 GLN A N 1
ATOM 635 C CA . GLN A 1 84 ? -13.658 -7.428 10.844 1.00 84.88 84 GLN A CA 1
ATOM 636 C C . GLN A 1 84 ? -13.688 -6.482 12.047 1.00 84.88 84 GLN A C 1
ATOM 638 O O . GLN A 1 84 ? -14.531 -6.642 12.929 1.00 84.88 84 GLN A O 1
ATOM 643 N N . HIS A 1 85 ? -12.773 -5.516 12.097 1.00 81.44 85 HIS A N 1
ATOM 644 C CA . HIS A 1 85 ? -12.675 -4.551 13.181 1.00 81.44 85 HIS A CA 1
ATOM 645 C C . HIS A 1 85 ? -13.405 -3.259 12.814 1.00 81.44 85 HIS A C 1
ATOM 647 O O . HIS A 1 85 ? -12.960 -2.572 11.907 1.00 81.44 85 HIS A O 1
ATOM 653 N N . PRO A 1 86 ? -14.484 -2.884 13.525 1.00 79.69 86 PRO A N 1
ATOM 654 C CA . PRO A 1 86 ? -15.219 -1.654 13.235 1.00 79.69 86 PRO A CA 1
ATOM 655 C C . PRO A 1 86 ? -14.466 -0.388 13.666 1.00 79.69 86 PRO A C 1
ATOM 657 O O . PRO A 1 86 ? -14.838 0.706 13.256 1.00 79.69 86 PRO A O 1
ATOM 660 N N . ASN A 1 87 ? -13.439 -0.523 14.510 1.00 86.19 87 ASN A N 1
ATOM 661 C CA . ASN A 1 87 ? -12.655 0.581 15.044 1.00 86.19 87 ASN A CA 1
ATOM 662 C C . ASN A 1 87 ? -11.204 0.494 14.548 1.00 86.19 87 ASN A C 1
ATOM 664 O O . ASN A 1 87 ? -10.506 -0.495 14.799 1.00 86.19 87 ASN A O 1
ATOM 668 N N . LEU A 1 88 ? -10.749 1.543 13.857 1.00 85.75 88 LEU A N 1
ATOM 669 C CA . LEU A 1 88 ? -9.414 1.563 13.252 1.00 85.75 88 LEU A CA 1
ATOM 670 C C . LEU A 1 88 ? -8.313 1.671 14.312 1.00 85.75 88 LEU A C 1
ATOM 672 O O . LEU A 1 88 ? -7.244 1.082 14.161 1.00 85.75 88 LEU A O 1
ATOM 676 N N . PHE A 1 89 ? -8.575 2.410 15.389 1.00 86.06 89 PHE A N 1
ATOM 677 C CA . PHE A 1 89 ? -7.628 2.582 16.485 1.00 86.06 89 PHE A CA 1
ATOM 678 C C . PHE A 1 89 ? -7.334 1.247 17.187 1.00 86.06 89 PHE A C 1
ATOM 680 O O . PHE A 1 89 ? -6.169 0.897 17.356 1.00 86.06 89 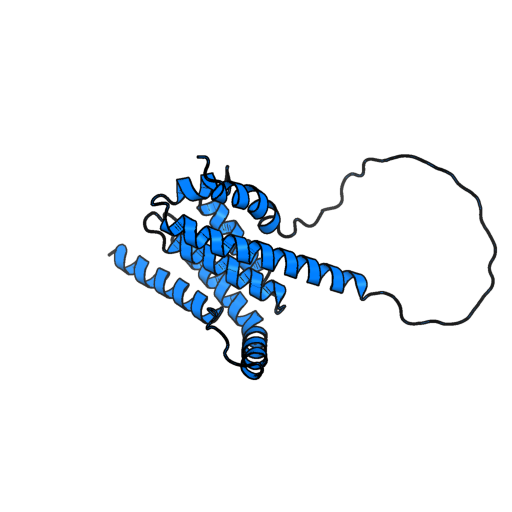PHE A O 1
ATOM 687 N N . GLU A 1 90 ? -8.365 0.465 17.520 1.00 86.88 90 GLU A N 1
ATOM 688 C CA . GLU A 1 90 ? -8.217 -0.849 18.157 1.00 86.88 90 GLU A CA 1
ATOM 689 C C . GLU A 1 90 ? -7.445 -1.823 17.259 1.00 86.88 90 GLU A C 1
ATOM 691 O O . GLU A 1 90 ? -6.605 -2.583 17.742 1.00 86.88 90 GLU A O 1
ATOM 696 N N . LEU A 1 91 ? -7.692 -1.787 15.945 1.00 88.31 91 LEU A N 1
ATOM 697 C CA . LEU A 1 91 ? -6.937 -2.590 14.989 1.00 88.31 91 LEU A CA 1
ATOM 698 C C . LEU A 1 91 ? -5.451 -2.216 14.993 1.00 88.31 91 LEU A C 1
ATOM 700 O O . LEU A 1 91 ? -4.603 -3.105 15.075 1.00 88.31 91 LEU A O 1
ATOM 704 N N . VAL A 1 92 ? -5.131 -0.922 14.906 1.00 87.62 92 VAL A N 1
ATOM 705 C CA . VAL A 1 92 ? -3.737 -0.456 14.879 1.00 87.62 92 VAL A CA 1
ATOM 706 C C . VAL A 1 92 ? -3.032 -0.791 16.192 1.00 87.62 92 VAL A C 1
ATOM 708 O O . VAL A 1 92 ? -1.943 -1.353 16.146 1.00 87.62 92 VAL A O 1
ATOM 711 N N . ASP A 1 93 ? -3.667 -0.581 17.345 1.00 87.69 93 ASP A N 1
ATOM 712 C CA . ASP A 1 93 ? -3.112 -0.975 18.650 1.00 87.69 93 ASP A CA 1
ATOM 713 C C . ASP A 1 93 ? -2.907 -2.502 18.758 1.00 87.69 93 ASP A C 1
ATOM 715 O O . ASP A 1 93 ? -1.930 -3.010 19.324 1.00 87.69 93 ASP A O 1
ATOM 719 N N . LYS A 1 94 ? -3.786 -3.285 18.123 1.00 86.94 94 LYS A N 1
ATOM 720 C CA . LYS A 1 94 ? -3.651 -4.742 18.033 1.00 86.94 94 LYS A CA 1
ATOM 721 C C . LYS A 1 94 ? -2.504 -5.215 17.155 1.00 86.94 94 LYS A C 1
ATOM 723 O O . LYS A 1 94 ? -2.014 -6.306 17.419 1.00 86.94 94 LYS A O 1
ATOM 728 N N . ILE A 1 95 ? -2.052 -4.466 16.156 1.00 87.00 95 ILE A N 1
ATOM 729 C CA . ILE A 1 95 ? -1.009 -4.937 15.222 1.00 87.00 95 ILE A CA 1
ATOM 730 C C . ILE A 1 95 ? 0.318 -4.189 15.377 1.00 87.00 95 ILE A C 1
ATOM 732 O O . ILE A 1 95 ? 1.366 -4.753 15.093 1.00 87.00 95 ILE A O 1
ATOM 736 N N . SER A 1 96 ? 0.286 -2.954 15.871 1.00 86.88 96 SER A N 1
ATOM 737 C CA . SER A 1 96 ? 1.453 -2.115 16.138 1.00 86.88 96 SER A CA 1
ATOM 738 C C . SER A 1 96 ? 1.243 -1.334 17.445 1.00 86.88 96 SER A C 1
ATOM 740 O O . SER A 1 96 ? 0.931 -0.141 17.417 1.00 86.88 96 SER A O 1
ATOM 742 N N . PRO A 1 97 ? 1.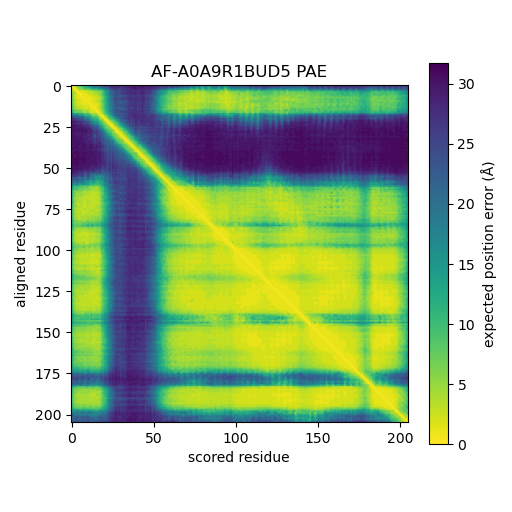366 -1.998 18.613 1.00 85.00 97 PRO A N 1
ATOM 743 C CA . PRO A 1 97 ? 1.176 -1.354 19.910 1.00 85.00 97 PRO A CA 1
ATOM 744 C C . PRO A 1 97 ? 2.066 -0.119 20.059 1.00 85.00 97 PRO A C 1
ATOM 746 O O . PRO A 1 97 ? 3.271 -0.182 19.819 1.00 85.00 97 PRO A O 1
ATOM 749 N N . GLY A 1 98 ? 1.473 0.998 20.479 1.00 83.00 98 GLY A N 1
ATOM 750 C CA . GLY A 1 98 ? 2.176 2.274 20.640 1.00 83.00 98 GLY A CA 1
ATOM 751 C C . GLY A 1 98 ? 2.226 3.155 19.386 1.00 83.00 98 GLY A C 1
ATOM 752 O O . GLY A 1 98 ? 2.581 4.328 19.501 1.00 83.00 98 GLY A O 1
ATOM 753 N N . ASP A 1 99 ? 1.818 2.658 18.213 1.00 85.62 99 ASP A N 1
ATOM 754 C CA . ASP A 1 99 ? 1.564 3.515 17.055 1.00 85.62 99 ASP A CA 1
ATOM 755 C C . ASP A 1 99 ? 0.135 4.064 17.075 1.00 85.62 99 ASP A C 1
ATOM 757 O O . ASP A 1 99 ? -0.838 3.351 17.306 1.00 85.62 99 ASP A O 1
ATOM 761 N N . SER A 1 100 ? -0.011 5.344 16.734 1.00 89.50 100 SER A N 1
ATOM 762 C CA . SER A 1 100 ? -1.307 5.869 16.294 1.00 89.50 100 SER A CA 1
ATOM 763 C C . SER A 1 100 ? -1.585 5.454 14.846 1.00 89.50 100 SER A C 1
ATOM 765 O O . SER A 1 100 ? -0.649 5.264 14.067 1.00 89.50 100 SER A O 1
ATOM 767 N N . ALA A 1 101 ? -2.859 5.407 14.433 1.00 89.00 101 ALA A N 1
ATOM 768 C CA . ALA A 1 101 ? -3.209 5.161 13.028 1.00 89.00 101 ALA A CA 1
ATOM 769 C C . ALA A 1 101 ? -2.509 6.140 12.069 1.00 89.00 101 ALA A C 1
ATOM 771 O O . ALA A 1 101 ? -2.052 5.737 11.005 1.00 89.00 101 ALA A O 1
ATOM 772 N N . THR A 1 102 ? -2.342 7.404 12.472 1.00 90.06 102 THR A N 1
ATOM 773 C CA . THR A 1 102 ? -1.597 8.407 11.699 1.00 90.06 102 THR A CA 1
ATOM 774 C C . THR A 1 102 ? -0.105 8.080 11.603 1.00 90.06 102 THR A C 1
ATOM 776 O O . THR A 1 102 ? 0.463 8.174 10.520 1.00 90.06 102 THR A O 1
ATOM 779 N N . SER A 1 103 ? 0.540 7.678 12.708 1.00 91.44 103 SER A N 1
ATOM 780 C CA . SER A 1 103 ? 1.948 7.234 12.706 1.00 91.44 103 SER A CA 1
ATOM 781 C C . SER A 1 103 ? 2.136 6.045 11.768 1.00 91.44 103 SER A C 1
ATOM 783 O O . SER A 1 103 ? 3.005 6.058 10.898 1.00 91.44 103 SER A O 1
ATOM 785 N N . PHE A 1 104 ? 1.261 5.049 11.893 1.00 91.50 104 PHE A N 1
ATOM 786 C CA . PHE A 1 104 ? 1.296 3.853 11.069 1.00 91.50 104 PHE A CA 1
ATOM 787 C C . PHE A 1 104 ? 1.102 4.183 9.582 1.00 91.50 104 PHE A C 1
ATOM 789 O O . PHE A 1 104 ? 1.906 3.771 8.747 1.00 91.50 104 PHE A O 1
ATOM 796 N N . ALA A 1 105 ? 0.109 5.011 9.248 1.00 92.75 105 ALA A N 1
ATOM 797 C CA . ALA A 1 105 ? -0.132 5.469 7.882 1.00 92.75 105 ALA A CA 1
ATOM 798 C C . ALA A 1 105 ? 1.059 6.267 7.312 1.00 92.75 105 ALA A C 1
ATOM 800 O O . ALA A 1 105 ? 1.433 6.084 6.152 1.00 92.75 105 ALA A O 1
ATOM 801 N N . ASN A 1 106 ? 1.721 7.091 8.131 1.00 93.00 106 ASN A N 1
ATOM 802 C CA . ASN A 1 106 ? 2.942 7.792 7.733 1.00 93.00 106 ASN A CA 1
ATOM 803 C C . ASN A 1 106 ? 4.099 6.830 7.436 1.00 93.00 106 ASN A C 1
ATOM 805 O O . ASN A 1 106 ? 4.817 7.057 6.465 1.00 93.00 106 ASN A O 1
ATOM 809 N N . LYS A 1 107 ? 4.261 5.742 8.203 1.00 93.81 107 LYS A N 1
ATOM 810 C CA . LYS A 1 107 ? 5.258 4.697 7.903 1.00 93.81 107 LYS A CA 1
ATOM 811 C C . LYS A 1 107 ? 4.958 3.998 6.575 1.00 93.81 107 LYS A C 1
ATOM 813 O O . LYS A 1 107 ? 5.869 3.795 5.777 1.00 93.81 107 LYS A O 1
ATOM 818 N N . LEU A 1 108 ? 3.684 3.702 6.291 1.00 94.25 108 LEU A N 1
ATOM 819 C CA . LEU A 1 108 ? 3.269 3.164 4.987 1.00 94.25 108 LEU A CA 1
ATOM 820 C C . LEU A 1 108 ? 3.633 4.118 3.842 1.00 94.25 108 LEU A C 1
ATOM 822 O O . LEU A 1 108 ? 4.177 3.690 2.826 1.00 94.25 108 LEU A O 1
ATOM 826 N N . ASN A 1 109 ? 3.383 5.417 4.017 1.00 95.50 109 ASN A N 1
ATOM 827 C CA . ASN A 1 109 ? 3.762 6.417 3.024 1.00 95.50 109 ASN A CA 1
ATOM 828 C C . ASN A 1 109 ? 5.290 6.572 2.887 1.00 95.50 109 ASN A C 1
ATOM 830 O O . ASN A 1 109 ? 5.793 6.752 1.780 1.00 95.50 109 ASN A O 1
ATOM 834 N N . GLY A 1 110 ? 6.040 6.459 3.988 1.00 94.62 110 GLY A N 1
ATOM 835 C CA . GLY A 1 110 ? 7.505 6.401 3.981 1.00 94.62 110 GLY A CA 1
ATOM 836 C C . GLY A 1 110 ? 8.016 5.281 3.078 1.00 94.62 110 GLY A C 1
ATOM 837 O O . GLY A 1 110 ? 8.773 5.550 2.147 1.00 94.62 110 GLY A O 1
ATOM 838 N N . MET A 1 111 ? 7.473 4.068 3.238 1.00 92.88 111 MET A N 1
ATOM 839 C CA . MET A 1 111 ? 7.815 2.929 2.380 1.00 92.88 111 MET A CA 1
ATOM 840 C C . MET A 1 111 ? 7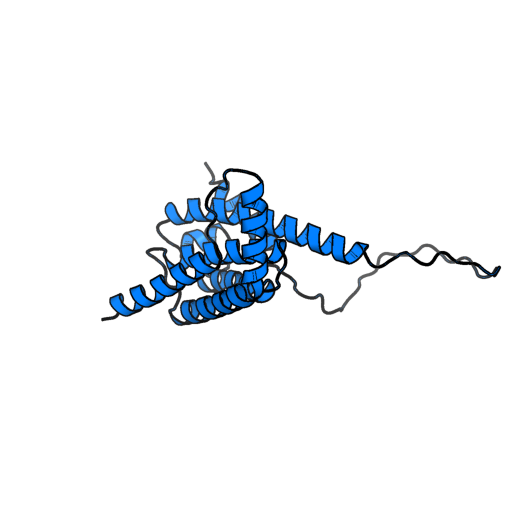.534 3.193 0.898 1.00 92.88 111 MET A C 1
ATOM 842 O O . MET A 1 111 ? 8.350 2.814 0.059 1.00 92.88 111 MET A O 1
ATOM 846 N N . VAL A 1 112 ? 6.415 3.849 0.564 1.00 95.00 112 VAL A N 1
ATOM 847 C CA . VAL A 1 112 ? 6.098 4.231 -0.824 1.00 95.00 112 VAL A CA 1
ATOM 848 C C . VAL A 1 112 ? 7.194 5.130 -1.402 1.00 95.00 112 VAL A C 1
ATOM 850 O O . VAL A 1 112 ? 7.694 4.875 -2.498 1.00 95.00 112 VAL A O 1
ATOM 853 N N . ARG A 1 113 ? 7.609 6.153 -0.650 1.00 95.50 113 ARG A N 1
ATOM 854 C CA . ARG A 1 113 ? 8.620 7.125 -1.087 1.00 95.50 113 ARG A CA 1
ATOM 855 C C . ARG A 1 113 ? 10.007 6.498 -1.211 1.00 95.50 113 ARG A C 1
ATOM 857 O O . ARG A 1 113 ? 10.659 6.649 -2.239 1.00 95.50 113 ARG A O 1
ATOM 864 N N . GLU A 1 114 ? 10.440 5.773 -0.188 1.00 92.62 114 GLU A N 1
ATOM 865 C CA . GLU A 1 114 ? 11.783 5.183 -0.096 1.00 92.62 114 GLU A CA 1
ATOM 866 C C . GLU A 1 114 ? 12.004 4.051 -1.098 1.00 92.62 114 GLU A C 1
ATOM 868 O O . GLU A 1 114 ? 13.130 3.792 -1.512 1.00 92.62 114 GLU A O 1
ATOM 873 N N . ASN A 1 115 ? 10.928 3.392 -1.528 1.00 92.31 115 ASN A N 1
ATOM 874 C CA . ASN A 1 115 ? 10.991 2.302 -2.490 1.00 92.31 115 ASN A CA 1
ATOM 875 C C . ASN A 1 115 ? 10.522 2.732 -3.877 1.00 92.31 115 ASN A C 1
ATOM 877 O O . ASN A 1 115 ? 10.120 1.875 -4.642 1.00 92.31 115 ASN A O 1
ATOM 881 N N . SER A 1 116 ? 10.573 4.018 -4.239 1.00 92.00 116 SER A N 1
ATOM 882 C CA . SER A 1 116 ? 10.118 4.504 -5.554 1.00 92.00 116 SER A CA 1
ATOM 883 C C . SER A 1 116 ? 11.078 4.218 -6.726 1.00 92.00 116 SER A C 1
ATOM 885 O O . SER A 1 116 ? 10.886 4.722 -7.832 1.00 92.00 116 SER A O 1
ATOM 887 N N . GLU A 1 117 ? 12.104 3.393 -6.525 1.00 91.88 117 GLU A N 1
ATOM 888 C CA . GLU A 1 117 ? 13.044 2.975 -7.570 1.00 91.88 117 GLU A CA 1
ATOM 889 C C . GLU A 1 117 ? 12.449 1.884 -8.485 1.00 91.88 117 GLU A C 1
ATOM 891 O O . GLU A 1 117 ? 11.728 1.004 -8.004 1.00 91.88 117 GLU A O 1
ATOM 896 N N . PRO A 1 118 ? 12.777 1.866 -9.793 1.00 90.06 118 PRO A N 1
ATOM 897 C CA . PRO A 1 118 ? 12.242 0.899 -10.753 1.00 90.06 118 PRO A CA 1
ATOM 898 C C . PRO A 1 118 ? 12.898 -0.486 -10.599 1.00 90.06 118 PRO A C 1
ATOM 900 O O . PRO A 1 118 ? 13.604 -0.973 -11.481 1.00 90.06 118 PRO A O 1
ATOM 903 N N . MET A 1 119 ? 12.622 -1.157 -9.481 1.00 89.88 119 MET A N 1
ATOM 904 C CA . MET A 1 119 ? 13.057 -2.520 -9.168 1.00 89.88 119 MET A CA 1
ATOM 905 C C . MET A 1 119 ? 11.853 -3.385 -8.771 1.00 89.88 119 MET A C 1
ATOM 907 O O . MET A 1 119 ? 10.942 -2.914 -8.096 1.00 89.88 119 MET A O 1
ATOM 911 N N . ALA A 1 120 ? 11.833 -4.669 -9.147 1.00 87.69 120 ALA A N 1
ATOM 912 C CA . ALA A 1 120 ? 10.670 -5.541 -8.920 1.00 87.69 120 ALA A CA 1
ATOM 913 C C . ALA A 1 120 ? 10.288 -5.696 -7.430 1.00 87.69 120 ALA A C 1
ATOM 915 O O . ALA A 1 120 ? 9.102 -5.708 -7.085 1.00 87.69 120 ALA A O 1
ATOM 916 N N . GLY A 1 121 ? 11.287 -5.777 -6.540 1.00 88.00 121 GLY A N 1
ATOM 917 C CA . GLY A 1 121 ? 11.068 -5.794 -5.089 1.00 88.00 121 GLY A CA 1
ATOM 918 C C . GLY A 1 121 ? 10.450 -4.486 -4.590 1.00 88.00 121 GLY A C 1
ATOM 919 O O . GLY A 1 121 ? 9.433 -4.510 -3.903 1.00 88.00 121 GLY A O 1
ATOM 920 N N . CYS A 1 122 ? 10.998 -3.351 -5.029 1.00 90.88 122 CYS A N 1
ATOM 921 C CA . CYS A 1 122 ? 10.491 -2.012 -4.732 1.00 90.88 122 CYS A CA 1
ATOM 922 C C . CYS A 1 122 ? 9.040 -1.822 -5.203 1.00 90.88 122 CYS A C 1
ATOM 924 O O . CYS A 1 122 ? 8.189 -1.429 -4.411 1.00 90.88 122 CYS A O 1
ATOM 926 N N . LEU A 1 123 ? 8.718 -2.223 -6.437 1.00 92.00 123 LEU A N 1
ATOM 927 C CA . LEU A 1 123 ? 7.349 -2.210 -6.964 1.00 92.00 123 LEU A CA 1
ATOM 928 C C . LEU A 1 123 ? 6.386 -3.013 -6.085 1.00 92.00 123 LEU A C 1
ATOM 930 O O . LEU A 1 123 ? 5.283 -2.559 -5.786 1.00 92.00 123 LEU A O 1
ATOM 934 N N . SER A 1 124 ? 6.803 -4.199 -5.646 1.00 91.19 124 SER A N 1
ATOM 935 C CA . SER A 1 124 ? 5.985 -5.039 -4.767 1.00 91.19 124 SER A CA 1
ATOM 936 C C . SER A 1 124 ? 5.759 -4.377 -3.404 1.00 91.19 124 SER A C 1
ATOM 938 O O . SER A 1 124 ? 4.636 -4.396 -2.898 1.00 91.19 124 SER A O 1
ATOM 940 N N . ILE A 1 125 ? 6.794 -3.743 -2.839 1.00 91.19 125 ILE A N 1
ATOM 941 C CA . ILE A 1 125 ? 6.705 -3.000 -1.576 1.00 91.19 125 ILE A CA 1
ATOM 942 C C . ILE A 1 125 ? 5.726 -1.834 -1.704 1.00 91.19 125 ILE A C 1
ATOM 944 O O . ILE A 1 125 ? 4.773 -1.761 -0.929 1.00 91.19 125 ILE A O 1
ATOM 948 N N . VAL A 1 126 ? 5.901 -0.980 -2.719 1.00 94.31 126 VAL A N 1
ATOM 949 C CA . VAL A 1 126 ? 5.020 0.170 -2.961 1.00 94.31 126 VAL A CA 1
ATOM 950 C C . VAL A 1 126 ? 3.573 -0.288 -3.117 1.00 94.31 126 VAL A C 1
ATOM 952 O O . VAL A 1 126 ? 2.700 0.210 -2.415 1.00 94.31 126 VAL A O 1
ATOM 955 N N . LYS A 1 127 ? 3.301 -1.294 -3.959 1.00 94.00 127 LYS A N 1
ATOM 956 C CA . LYS A 1 127 ? 1.932 -1.794 -4.179 1.00 94.00 127 LYS A CA 1
ATOM 957 C C . LYS A 1 127 ? 1.265 -2.256 -2.891 1.00 94.00 127 LYS A C 1
ATOM 959 O O . LYS A 1 127 ? 0.082 -1.998 -2.684 1.00 94.00 127 LYS A O 1
ATOM 964 N N . ASN A 1 128 ? 1.999 -2.967 -2.049 1.00 93.06 128 ASN A N 1
ATOM 965 C CA . ASN A 1 128 ? 1.460 -3.506 -0.812 1.00 93.06 128 ASN A CA 1
ATOM 966 C C . ASN A 1 128 ? 1.265 -2.424 0.260 1.00 93.06 128 ASN A C 1
ATOM 968 O O . ASN A 1 128 ? 0.196 -2.361 0.866 1.00 93.06 128 ASN A O 1
ATOM 972 N N . ALA A 1 129 ? 2.237 -1.525 0.434 1.00 93.94 129 ALA A N 1
ATOM 973 C CA . ALA A 1 129 ? 2.114 -0.388 1.344 1.00 93.94 129 ALA A CA 1
ATOM 974 C C . ALA A 1 129 ? 0.941 0.524 0.945 1.00 93.94 129 ALA A C 1
ATOM 976 O O . ALA A 1 129 ? 0.130 0.906 1.790 1.00 93.94 129 ALA A O 1
ATOM 977 N N . SER A 1 130 ? 0.794 0.801 -0.356 1.00 95.94 130 SER A N 1
ATOM 978 C CA . SER A 1 130 ? -0.313 1.597 -0.884 1.00 95.94 130 SER A CA 1
ATOM 979 C C . SER A 1 130 ? -1.671 0.947 -0.644 1.00 95.94 130 SER A C 1
ATOM 981 O O . SER A 1 130 ? -2.599 1.644 -0.249 1.00 95.94 130 SER A O 1
ATOM 983 N N . LYS A 1 131 ? -1.800 -0.376 -0.822 1.00 94.69 131 LYS A N 1
ATOM 984 C CA . LYS A 1 131 ? -3.048 -1.091 -0.508 1.00 94.69 131 LYS A CA 1
ATOM 985 C C . LYS A 1 131 ? -3.443 -0.924 0.955 1.00 94.69 131 LYS A C 1
ATOM 987 O O . LYS A 1 131 ? -4.583 -0.572 1.219 1.00 94.69 131 LYS A O 1
ATOM 992 N N . MET A 1 132 ? -2.510 -1.111 1.891 1.00 93.44 132 MET A N 1
ATOM 993 C CA . MET A 1 132 ? -2.808 -0.945 3.320 1.00 93.44 132 MET A CA 1
ATOM 994 C C . MET A 1 132 ? -3.238 0.484 3.643 1.00 93.44 132 MET A C 1
ATOM 996 O O . MET A 1 132 ? -4.227 0.678 4.345 1.00 93.44 132 MET A O 1
ATOM 1000 N N . ALA A 1 133 ? -2.530 1.482 3.105 1.00 94.50 133 ALA A N 1
ATOM 1001 C CA . ALA A 1 133 ? -2.855 2.885 3.339 1.00 94.50 133 ALA A CA 1
ATOM 1002 C C . ALA A 1 133 ? -4.245 3.240 2.789 1.00 94.50 133 ALA A C 1
ATOM 1004 O O . ALA A 1 133 ? -5.029 3.889 3.478 1.00 94.50 133 ALA A O 1
ATOM 1005 N N . ILE A 1 134 ? -4.580 2.761 1.588 1.00 94.56 134 ILE A N 1
ATOM 1006 C CA . ILE A 1 134 ? -5.904 2.933 0.979 1.00 94.56 134 ILE A CA 1
ATOM 1007 C C . ILE A 1 134 ? -6.983 2.239 1.818 1.00 94.56 134 ILE A C 1
ATOM 1009 O O . ILE A 1 134 ? -7.995 2.863 2.126 1.00 94.56 134 ILE A O 1
ATOM 1013 N N . SER A 1 135 ? -6.754 1.001 2.268 1.00 93.00 135 SER A N 1
ATOM 1014 C CA . SER A 1 135 ? -7.683 0.285 3.152 1.00 93.00 135 SER A CA 1
ATOM 1015 C C . SER A 1 135 ? -7.934 1.057 4.458 1.00 93.00 135 SER A C 1
ATOM 1017 O O . SER A 1 135 ? -9.075 1.153 4.900 1.00 93.00 135 SER A O 1
ATOM 1019 N N . MET A 1 136 ? -6.905 1.679 5.051 1.00 93.06 136 MET A N 1
ATOM 1020 C CA . MET A 1 136 ? -7.063 2.554 6.225 1.00 93.06 136 MET A CA 1
ATOM 1021 C C . MET A 1 136 ? -7.824 3.844 5.921 1.00 93.06 136 MET A C 1
ATOM 1023 O O . MET A 1 136 ? -8.603 4.310 6.748 1.00 93.06 136 MET A O 1
ATOM 1027 N N . LEU A 1 137 ? -7.582 4.452 4.760 1.00 91.62 137 LEU A N 1
ATOM 1028 C CA . LEU A 1 137 ? -8.252 5.679 4.324 1.00 91.62 137 LEU A CA 1
ATOM 1029 C C . LEU A 1 137 ? -9.739 5.465 4.030 1.00 91.62 137 LEU A C 1
ATOM 1031 O O . LEU A 1 137 ? -10.529 6.375 4.275 1.00 91.62 137 LEU A O 1
ATOM 1035 N N . ASN A 1 138 ? -10.086 4.283 3.518 1.00 90.56 138 ASN A N 1
ATOM 1036 C CA . ASN A 1 138 ? -11.442 3.874 3.158 1.00 90.56 138 ASN A CA 1
ATOM 1037 C C . ASN A 1 138 ? -12.215 3.230 4.324 1.00 90.56 138 ASN A C 1
ATOM 1039 O O . ASN A 1 138 ? -13.379 2.866 4.184 1.00 90.56 138 ASN A O 1
ATOM 1043 N N . HIS A 1 139 ? -11.572 3.041 5.476 1.00 90.19 139 HIS A N 1
ATOM 1044 C CA . HIS A 1 139 ? -12.231 2.488 6.651 1.00 90.19 139 HIS A CA 1
ATOM 1045 C C . HIS A 1 139 ? -13.287 3.465 7.202 1.00 90.19 139 HIS A C 1
ATOM 1047 O O . HIS A 1 139 ? -13.033 4.664 7.285 1.00 90.19 139 HIS A O 1
ATOM 1053 N N . ASN A 1 140 ? -14.448 2.961 7.638 1.00 80.62 140 ASN A N 1
ATOM 1054 C CA . ASN A 1 140 ? -15.571 3.802 8.092 1.00 80.62 140 ASN A CA 1
ATOM 1055 C C . ASN A 1 140 ? -15.209 4.726 9.269 1.00 80.62 140 ASN A C 1
ATOM 1057 O O . ASN A 1 140 ? -15.694 5.846 9.354 1.00 80.62 140 ASN A O 1
ATOM 1061 N N . ASP A 1 141 ? -14.341 4.253 10.163 1.00 82.50 141 ASP A N 1
ATOM 1062 C CA . ASP A 1 141 ? -13.831 4.997 11.325 1.00 82.50 141 ASP A CA 1
ATOM 1063 C C . ASP A 1 141 ? -12.495 5.710 11.018 1.00 82.50 141 ASP A C 1
ATOM 1065 O O . ASP A 1 141 ? -11.659 5.925 11.894 1.00 82.50 141 ASP A O 1
ATOM 1069 N N . SER A 1 142 ? -12.204 5.988 9.742 1.00 82.69 142 SER A N 1
ATOM 1070 C CA . SER A 1 142 ? -10.945 6.627 9.354 1.00 82.69 142 SER A CA 1
ATOM 1071 C C . SER A 1 142 ? -10.940 8.105 9.729 1.00 82.69 142 SER A C 1
ATOM 1073 O O . SER A 1 142 ? -11.591 8.933 9.101 1.00 82.69 142 SER A O 1
ATOM 1075 N N . TYR A 1 143 ? -10.118 8.447 10.716 1.00 81.00 143 TYR A N 1
ATOM 1076 C CA . TYR A 1 143 ? -9.817 9.824 11.119 1.00 81.00 143 TYR A CA 1
ATOM 1077 C C . TYR A 1 143 ? -8.490 10.333 10.528 1.00 81.00 143 TYR A C 1
ATOM 1079 O O . TYR A 1 143 ? -7.900 11.305 11.013 1.00 81.00 143 TYR A O 1
ATOM 1087 N N . LEU A 1 144 ? -7.974 9.659 9.493 1.00 84.56 144 LEU A N 1
ATOM 1088 C CA . LEU A 1 144 ? -6.802 10.134 8.766 1.00 84.56 144 LEU A CA 1
ATOM 1089 C C . LEU A 1 144 ? -7.141 11.462 8.080 1.00 84.56 144 LEU A C 1
ATOM 1091 O O . LEU A 1 144 ? -8.071 11.543 7.277 1.00 84.56 144 LEU A O 1
ATOM 1095 N N . LYS A 1 145 ? -6.366 12.497 8.413 1.00 82.50 145 LYS A N 1
ATOM 1096 C CA . LYS A 1 145 ? -6.575 13.867 7.930 1.00 82.50 145 LYS A CA 1
ATOM 1097 C C . LYS A 1 145 ? -6.453 13.943 6.409 1.00 82.50 145 LYS A C 1
ATOM 1099 O O . LYS A 1 145 ? -5.589 13.290 5.826 1.00 82.50 145 LYS A O 1
ATOM 1104 N N . GLU A 1 146 ? -7.218 14.838 5.794 1.00 85.19 146 GLU A N 1
ATOM 1105 C CA . GLU A 1 146 ? -7.139 15.152 4.361 1.00 85.19 146 GLU A CA 1
ATOM 1106 C C . GLU A 1 146 ? -5.706 15.482 3.906 1.00 85.19 146 GLU A C 1
ATOM 1108 O O . GLU A 1 146 ? -5.227 14.985 2.889 1.00 85.19 146 GLU A O 1
ATOM 1113 N N . HIS A 1 147 ? -4.954 16.214 4.733 1.00 87.19 147 HIS A N 1
ATOM 1114 C CA . HIS A 1 147 ? -3.545 16.510 4.477 1.00 87.19 147 HIS A CA 1
ATOM 1115 C C . HIS A 1 147 ? -2.679 15.249 4.273 1.00 87.19 147 HIS A C 1
ATOM 1117 O O . HIS A 1 147 ? -1.780 15.248 3.434 1.00 87.19 147 HIS A O 1
ATOM 1123 N N . PHE A 1 148 ? -2.944 14.158 5.008 1.00 92.19 148 PHE A N 1
ATOM 1124 C CA . PHE A 1 148 ? -2.245 12.888 4.780 1.00 92.19 148 PHE A CA 1
ATOM 1125 C C . PHE A 1 148 ? -2.612 12.295 3.416 1.00 92.19 148 PHE A C 1
ATOM 1127 O O . PHE A 1 148 ? -1.720 11.863 2.689 1.00 92.19 148 PHE A O 1
ATOM 1134 N N . LEU A 1 149 ? -3.898 12.311 3.051 1.00 92.88 149 LEU A N 1
ATOM 1135 C CA . LEU A 1 149 ? -4.370 11.801 1.764 1.00 92.88 149 LEU A CA 1
ATOM 1136 C C . LEU A 1 149 ? -3.696 12.526 0.591 1.00 92.88 149 LEU A C 1
ATOM 1138 O O . LEU A 1 149 ? -3.216 11.868 -0.328 1.00 92.88 149 LEU A O 1
ATOM 1142 N N . MET A 1 150 ? -3.572 13.853 0.660 1.00 93.44 150 MET A N 1
ATOM 1143 C CA . MET A 1 150 ? -2.885 14.646 -0.368 1.00 93.44 150 MET A CA 1
ATOM 1144 C C . MET A 1 150 ? -1.405 14.271 -0.512 1.00 93.44 150 MET A C 1
ATOM 1146 O O . MET A 1 150 ? -0.924 14.032 -1.621 1.00 93.44 150 MET A O 1
ATOM 1150 N N . ILE A 1 151 ? -0.683 14.150 0.606 1.00 95.38 151 ILE A N 1
ATOM 1151 C CA . ILE A 1 151 ? 0.727 13.727 0.601 1.00 95.38 151 ILE A CA 1
ATOM 1152 C C . ILE A 1 151 ? 0.878 12.305 0.048 1.00 95.38 151 ILE A C 1
ATOM 1154 O O . ILE A 1 151 ? 1.824 12.016 -0.694 1.00 95.38 151 ILE A O 1
ATOM 1158 N N . PHE A 1 152 ? -0.040 11.413 0.412 1.00 97.06 152 PHE A N 1
ATOM 1159 C CA . PHE A 1 152 ? -0.031 10.030 -0.042 1.00 97.06 152 PHE A CA 1
ATOM 1160 C C . PHE A 1 152 ? -0.292 9.925 -1.549 1.00 97.06 152 PHE A C 1
ATOM 1162 O O . PHE A 1 152 ? 0.456 9.239 -2.244 1.00 97.06 152 PHE A O 1
ATOM 1169 N N . ILE A 1 153 ? -1.281 10.657 -2.075 1.00 97.12 153 ILE A N 1
ATOM 1170 C CA . ILE A 1 153 ? -1.558 10.734 -3.518 1.00 97.12 153 ILE A CA 1
ATOM 1171 C C . ILE A 1 153 ? -0.324 11.230 -4.271 1.00 97.12 153 ILE A C 1
ATOM 1173 O O . ILE A 1 153 ? 0.057 10.621 -5.270 1.00 97.12 153 ILE A O 1
ATOM 1177 N N . GLN A 1 154 ? 0.332 12.285 -3.780 1.00 97.69 154 GLN A N 1
ATOM 1178 C CA . GLN A 1 154 ? 1.547 12.809 -4.405 1.00 97.69 154 GLN A CA 1
ATOM 1179 C C . GLN A 1 154 ? 2.667 11.758 -4.428 1.00 97.69 154 GLN A C 1
ATOM 1181 O O . GLN A 1 154 ? 3.238 11.480 -5.481 1.00 97.69 154 GLN A O 1
ATOM 1186 N N . SER A 1 155 ? 2.923 11.110 -3.289 1.00 98.00 155 SER A N 1
ATOM 1187 C CA . SER A 1 155 ? 3.950 10.065 -3.170 1.00 98.00 155 SER A CA 1
ATOM 1188 C C . SER A 1 155 ? 3.677 8.887 -4.116 1.00 98.00 155 SER A C 1
ATOM 1190 O O . SER A 1 155 ? 4.588 8.367 -4.760 1.00 98.00 155 SER A O 1
ATOM 1192 N N . LEU A 1 156 ? 2.410 8.483 -4.244 1.00 97.38 156 LEU A N 1
ATOM 1193 C CA . LEU A 1 156 ? 1.994 7.403 -5.133 1.00 97.38 156 LEU A CA 1
ATOM 1194 C C . LEU A 1 156 ? 2.058 7.803 -6.615 1.00 97.38 156 LEU A C 1
ATOM 1196 O O . LEU A 1 156 ? 2.410 6.972 -7.454 1.00 97.38 156 LEU A O 1
ATOM 1200 N N . ALA A 1 157 ? 1.762 9.060 -6.952 1.00 97.94 157 ALA A N 1
ATOM 1201 C CA . ALA A 1 157 ? 1.908 9.586 -8.308 1.00 97.94 157 ALA A CA 1
ATOM 1202 C C . ALA A 1 157 ? 3.377 9.589 -8.758 1.00 97.94 157 ALA A C 1
ATOM 1204 O O . ALA A 1 157 ? 3.684 9.154 -9.873 1.00 97.94 157 ALA A O 1
ATOM 1205 N N . ASP A 1 158 ? 4.288 9.996 -7.873 1.00 97.50 158 ASP A N 1
ATOM 1206 C CA . ASP A 1 158 ? 5.728 9.968 -8.135 1.00 97.50 158 ASP A CA 1
ATOM 1207 C C . ASP A 1 158 ? 6.232 8.529 -8.339 1.00 97.50 158 ASP A C 1
ATOM 1209 O O . ASP A 1 158 ? 6.937 8.244 -9.316 1.00 97.50 158 ASP A O 1
ATOM 1213 N N . ALA A 1 159 ? 5.785 7.589 -7.497 1.00 96.94 159 ALA A N 1
ATOM 1214 C CA . ALA A 1 159 ? 6.087 6.167 -7.656 1.00 96.94 159 ALA A CA 1
ATOM 1215 C C . ALA A 1 159 ? 5.545 5.598 -8.982 1.00 96.94 159 ALA A C 1
ATOM 1217 O O . ALA A 1 159 ? 6.263 4.891 -9.693 1.00 96.94 159 ALA A O 1
ATOM 1218 N N . CYS A 1 160 ? 4.306 5.944 -9.364 1.00 95.94 160 CYS A N 1
ATOM 1219 C CA . CYS A 1 160 ? 3.716 5.547 -10.648 1.00 95.94 160 CYS A CA 1
ATOM 1220 C C . CYS A 1 160 ? 4.574 6.020 -11.822 1.00 95.94 160 CYS A C 1
ATOM 1222 O O . CYS A 1 160 ? 4.859 5.243 -12.736 1.00 95.94 160 CYS A O 1
ATOM 1224 N N . LYS A 1 161 ? 5.006 7.285 -11.797 1.00 96.38 161 LYS A N 1
ATOM 1225 C CA . LYS A 1 161 ? 5.846 7.862 -12.849 1.00 96.38 161 LYS A CA 1
ATOM 1226 C C . LYS A 1 161 ? 7.161 7.097 -12.981 1.00 96.38 161 LYS A C 1
ATOM 1228 O O . LYS A 1 161 ? 7.514 6.698 -14.089 1.00 96.38 161 LYS A O 1
ATOM 1233 N N . SER A 1 162 ? 7.835 6.851 -11.858 1.00 95.94 162 SER A N 1
ATOM 1234 C CA . SER A 1 162 ? 9.124 6.153 -11.811 1.00 95.94 162 SER A CA 1
ATOM 1235 C C . SER A 1 162 ? 9.034 4.696 -12.286 1.00 95.94 162 SER A C 1
ATOM 1237 O O . SER A 1 162 ? 9.878 4.226 -13.047 1.00 95.94 162 SER A O 1
ATOM 1239 N N . MET A 1 163 ? 7.981 3.974 -11.890 1.00 94.94 163 MET A N 1
ATOM 1240 C CA . MET A 1 163 ? 7.891 2.523 -12.099 1.00 94.94 163 MET A CA 1
ATOM 1241 C C . MET A 1 163 ? 7.027 2.077 -13.280 1.00 94.94 163 MET A C 1
ATOM 1243 O O . MET A 1 163 ? 6.973 0.880 -13.568 1.00 94.94 163 MET A O 1
ATOM 1247 N N . SER A 1 164 ? 6.355 2.998 -13.972 1.00 93.19 164 SER A N 1
ATOM 1248 C CA . SER A 1 164 ? 5.404 2.690 -15.054 1.00 93.19 164 SER A CA 1
ATOM 1249 C C . SER A 1 164 ? 5.960 1.735 -16.121 1.00 93.19 164 SER A C 1
ATOM 1251 O O . SER A 1 164 ? 5.297 0.766 -16.499 1.00 93.19 164 SER A O 1
ATOM 1253 N N . CYS A 1 165 ? 7.193 1.970 -16.578 1.00 93.94 165 CYS A N 1
ATOM 1254 C CA . CYS A 1 165 ? 7.854 1.141 -17.588 1.00 93.94 165 CYS A CA 1
ATOM 1255 C C . CYS A 1 165 ? 8.142 -0.279 -17.072 1.00 93.94 165 CYS A C 1
ATOM 1257 O O . CYS A 1 165 ? 7.871 -1.266 -17.764 1.00 93.94 165 CYS A O 1
ATOM 1259 N N . LEU A 1 166 ? 8.635 -0.390 -15.832 1.00 93.62 166 LEU A N 1
ATOM 1260 C CA . LEU A 1 166 ? 8.902 -1.677 -15.194 1.00 93.62 166 LEU A CA 1
ATOM 1261 C C . LEU A 1 166 ? 7.609 -2.481 -15.023 1.00 93.62 166 LEU A C 1
ATOM 1263 O O . LEU A 1 166 ? 7.555 -3.635 -15.444 1.00 93.62 166 LEU A O 1
ATOM 1267 N N . GLU A 1 167 ? 6.569 -1.882 -14.433 1.00 93.38 167 GLU A N 1
ATOM 1268 C CA . GLU A 1 167 ? 5.300 -2.576 -14.189 1.00 93.38 167 GLU A CA 1
ATOM 1269 C C . GLU A 1 167 ? 4.673 -3.045 -15.512 1.00 93.38 167 GLU A C 1
ATOM 1271 O O . GLU A 1 167 ? 4.262 -4.200 -15.617 1.00 93.38 167 GLU A O 1
ATOM 1276 N N . SER A 1 168 ? 4.702 -2.207 -16.555 1.00 91.25 168 SER A N 1
ATOM 1277 C CA . SER A 1 168 ? 4.219 -2.570 -17.896 1.00 91.25 168 SER A CA 1
ATOM 1278 C C . SER A 1 168 ? 4.989 -3.750 -18.494 1.00 91.25 168 SER A C 1
ATOM 1280 O O . SER A 1 168 ? 4.387 -4.679 -19.034 1.00 91.25 168 SER A O 1
ATOM 1282 N N . SER A 1 169 ? 6.317 -3.753 -18.353 1.00 90.25 169 SER A N 1
ATOM 1283 C CA . SER A 1 169 ? 7.176 -4.837 -18.843 1.00 90.25 169 SER A CA 1
ATOM 1284 C C . SER A 1 169 ? 6.904 -6.152 -18.110 1.00 90.25 169 SER A C 1
ATOM 1286 O O . SER A 1 169 ? 6.820 -7.206 -18.738 1.00 90.25 169 SER A O 1
ATOM 1288 N N . MET A 1 170 ? 6.708 -6.103 -16.790 1.00 88.62 170 MET A N 1
ATOM 1289 C CA . MET A 1 170 ? 6.366 -7.281 -15.985 1.00 88.62 170 MET A CA 1
ATOM 1290 C C . MET A 1 170 ? 4.978 -7.834 -16.332 1.00 88.62 170 MET A C 1
ATOM 1292 O O . MET A 1 170 ? 4.803 -9.052 -16.426 1.00 88.62 170 MET A O 1
ATOM 1296 N N . ILE A 1 171 ? 3.995 -6.958 -16.562 1.00 88.31 171 ILE A N 1
ATOM 1297 C CA . ILE A 1 171 ? 2.659 -7.357 -17.020 1.00 88.31 171 ILE A CA 1
ATOM 1298 C C . ILE A 1 171 ? 2.759 -8.059 -18.378 1.00 88.31 171 ILE A C 1
ATOM 1300 O O . ILE A 1 171 ? 2.236 -9.161 -18.526 1.00 88.31 171 ILE A O 1
ATOM 1304 N N . LEU A 1 172 ? 3.487 -7.487 -19.341 1.00 86.12 172 LEU A N 1
ATOM 1305 C CA . LEU A 1 172 ? 3.669 -8.097 -20.660 1.00 86.12 172 LEU A CA 1
ATOM 1306 C C . LEU A 1 172 ? 4.401 -9.447 -20.580 1.00 86.12 172 LEU A C 1
ATOM 1308 O O . LEU A 1 172 ? 3.984 -10.416 -21.211 1.00 86.12 172 LEU A O 1
ATOM 1312 N N . TYR A 1 173 ? 5.459 -9.530 -19.769 1.00 84.88 173 TYR A N 1
ATOM 1313 C CA . TYR A 1 173 ? 6.203 -10.772 -19.555 1.00 84.88 173 TYR A CA 1
ATOM 1314 C C . TYR A 1 173 ? 5.316 -11.874 -18.965 1.00 84.88 173 TYR A C 1
ATOM 1316 O O . TYR A 1 173 ? 5.334 -13.007 -19.439 1.00 84.88 173 TYR A O 1
ATOM 1324 N N . SER A 1 174 ? 4.502 -11.540 -17.960 1.00 79.75 174 SER A N 1
ATOM 1325 C CA . SER A 1 174 ? 3.584 -12.501 -17.341 1.00 79.75 174 SER A CA 1
ATOM 1326 C C . SER A 1 174 ? 2.441 -12.924 -18.272 1.00 79.75 174 SER A C 1
ATOM 1328 O O . SER A 1 174 ? 2.064 -14.095 -18.257 1.00 79.75 174 SER A O 1
ATOM 1330 N N . ALA A 1 175 ? 1.938 -12.027 -19.128 1.00 77.38 175 ALA A N 1
ATOM 1331 C CA . ALA A 1 175 ? 0.890 -12.335 -20.106 1.00 77.38 175 ALA A CA 1
ATOM 1332 C C . ALA A 1 175 ? 1.329 -13.382 -21.146 1.00 77.38 175 ALA A C 1
ATOM 1334 O O . ALA A 1 175 ? 0.519 -14.198 -21.585 1.00 77.38 175 ALA A O 1
ATOM 1335 N N . ASN A 1 176 ? 2.621 -13.423 -21.481 1.00 71.75 176 ASN A N 1
ATOM 1336 C CA . ASN A 1 176 ? 3.181 -14.441 -22.373 1.00 71.75 176 ASN A CA 1
ATOM 1337 C C . ASN A 1 176 ? 3.218 -15.849 -21.741 1.00 71.75 176 ASN A C 1
ATOM 1339 O O . ASN A 1 176 ? 3.393 -16.831 -22.458 1.00 71.75 176 ASN A O 1
ATOM 1343 N N . GLY A 1 177 ? 3.052 -15.960 -20.416 1.00 67.88 177 GLY A N 1
ATOM 1344 C CA . GLY A 1 177 ? 3.083 -17.218 -19.662 1.00 67.88 177 GLY A CA 1
ATOM 1345 C C . GLY A 1 177 ? 1.717 -17.864 -19.390 1.00 67.88 177 GLY A C 1
ATOM 1346 O O . GLY A 1 177 ? 1.675 -18.902 -18.733 1.00 67.88 177 GLY A O 1
ATOM 1347 N N . GLY A 1 178 ? 0.605 -17.280 -19.860 1.00 69.62 178 GLY A N 1
ATOM 1348 C CA . GLY A 1 178 ? -0.756 -17.807 -19.671 1.00 69.62 178 GLY A CA 1
ATOM 1349 C C . GLY A 1 178 ? -1.707 -16.848 -18.940 1.00 69.62 178 GLY A C 1
ATOM 1350 O O . GLY A 1 178 ? -1.487 -15.641 -18.897 1.00 69.62 178 GLY A O 1
ATOM 1351 N N . ALA A 1 179 ? -2.804 -17.378 -18.382 1.00 56.06 179 ALA A N 1
ATOM 1352 C CA . ALA A 1 179 ? -3.851 -16.578 -17.738 1.00 56.06 179 ALA A CA 1
ATOM 1353 C C . ALA A 1 179 ? -3.357 -15.916 -16.435 1.00 56.06 179 ALA A C 1
ATOM 1355 O O . ALA A 1 179 ? -3.271 -16.548 -15.381 1.00 56.06 179 ALA A O 1
ATOM 1356 N N . VAL A 1 180 ? -3.056 -14.620 -16.505 1.00 55.97 180 VAL A N 1
ATOM 1357 C CA . VAL A 1 180 ? -2.648 -13.803 -15.356 1.00 55.97 180 VAL A CA 1
ATOM 1358 C C . VAL A 1 180 ? -3.889 -13.373 -14.568 1.00 55.97 180 VAL A C 1
ATOM 1360 O O . VAL A 1 180 ? -4.812 -12.777 -15.122 1.00 55.97 180 VAL A O 1
ATOM 1363 N N . LYS A 1 181 ? -3.925 -13.641 -13.254 1.00 55.78 181 LYS A N 1
ATOM 1364 C CA . LYS A 1 181 ? -4.935 -13.035 -12.365 1.00 55.78 181 LYS A CA 1
ATOM 1365 C C . LYS A 1 181 ? -4.784 -11.510 -12.411 1.00 55.78 181 LYS A C 1
ATOM 1367 O O . LYS A 1 181 ? -3.650 -11.039 -12.307 1.00 55.78 181 LYS A O 1
ATOM 1372 N N . PRO A 1 182 ? -5.868 -10.723 -12.494 1.00 55.22 182 PRO A N 1
ATOM 1373 C CA . PRO A 1 182 ? -5.759 -9.271 -12.460 1.00 55.22 182 PRO A CA 1
ATOM 1374 C C . PRO A 1 182 ? -5.202 -8.836 -11.100 1.00 55.22 182 PRO A C 1
ATOM 1376 O O . PRO A 1 182 ? -5.870 -8.925 -10.073 1.00 55.22 182 PRO A O 1
ATOM 1379 N N . HIS A 1 183 ? -3.946 -8.397 -11.084 1.00 67.88 183 HIS A N 1
ATOM 1380 C CA . HIS A 1 183 ? -3.348 -7.751 -9.922 1.00 67.88 183 HIS A CA 1
ATOM 1381 C C . HIS A 1 183 ? -3.572 -6.245 -10.070 1.00 67.88 183 HIS A C 1
ATOM 1383 O O . HIS A 1 183 ? -3.260 -5.696 -11.125 1.00 67.88 183 HIS A O 1
ATOM 1389 N N . LYS A 1 184 ? -4.078 -5.569 -9.024 1.00 85.81 184 LYS A N 1
ATOM 1390 C CA . LYS A 1 184 ? -4.168 -4.094 -9.000 1.00 85.81 184 LYS A CA 1
ATOM 1391 C C . LYS A 1 184 ? -2.808 -3.497 -9.398 1.00 85.81 184 LYS A C 1
ATOM 1393 O O . LYS A 1 184 ? -1.786 -3.883 -8.824 1.00 85.81 184 LYS A O 1
ATOM 1398 N N . THR A 1 185 ? -2.793 -2.618 -10.394 1.00 93.19 185 THR A N 1
ATOM 1399 C CA . THR A 1 185 ? -1.609 -1.863 -10.842 1.00 93.19 185 THR A CA 1
ATOM 1400 C C . THR A 1 185 ? -1.394 -0.637 -9.959 1.00 93.19 185 THR A C 1
ATOM 1402 O O . THR A 1 185 ? -2.337 -0.203 -9.289 1.00 93.19 185 THR A O 1
ATOM 1405 N N . LEU A 1 186 ? -0.200 -0.038 -9.970 1.00 94.44 186 LEU A N 1
ATOM 1406 C CA . LEU A 1 186 ? 0.018 1.227 -9.257 1.00 94.44 186 LEU A CA 1
ATOM 1407 C C . LEU A 1 186 ? -0.931 2.323 -9.752 1.00 94.44 186 LEU A C 1
ATOM 1409 O O . LEU A 1 186 ? -1.536 3.016 -8.941 1.00 94.44 186 LEU A O 1
ATOM 1413 N N . ALA A 1 187 ? -1.156 2.401 -11.066 1.00 95.12 187 ALA A N 1
ATOM 1414 C CA . ALA A 1 187 ? -2.109 3.344 -11.648 1.00 95.12 187 ALA A CA 1
ATOM 1415 C C . ALA A 1 187 ? -3.543 3.135 -11.122 1.00 95.12 187 ALA A C 1
ATOM 1417 O O . ALA A 1 187 ? -4.247 4.105 -10.853 1.00 95.12 187 ALA A O 1
ATOM 1418 N N . SER A 1 188 ? -3.974 1.880 -10.930 1.00 95.81 188 SER A N 1
ATOM 1419 C CA . SER A 1 188 ? -5.292 1.596 -10.345 1.00 95.81 188 SER A CA 1
ATOM 1420 C C . SER A 1 188 ? -5.386 1.997 -8.870 1.00 95.81 188 SER A C 1
ATOM 1422 O O . SER A 1 188 ? -6.420 2.505 -8.455 1.00 95.81 188 SER A O 1
ATOM 1424 N N . LEU A 1 189 ? -4.302 1.833 -8.101 1.00 96.56 189 LEU A N 1
ATOM 1425 C CA . LEU A 1 189 ? -4.237 2.260 -6.700 1.00 96.56 189 LEU A CA 1
ATOM 1426 C C . LEU A 1 189 ? -4.219 3.790 -6.583 1.00 96.56 189 LEU A C 1
ATOM 1428 O O . LEU A 1 189 ? -4.880 4.344 -5.711 1.00 96.56 189 LEU A O 1
ATOM 1432 N N . LEU A 1 190 ? -3.504 4.480 -7.479 1.00 96.88 190 LEU A N 1
ATOM 1433 C CA . LEU A 1 190 ? -3.502 5.942 -7.542 1.00 96.88 190 LEU A CA 1
ATOM 1434 C C . LEU A 1 190 ? -4.903 6.480 -7.822 1.00 96.88 190 LEU A C 1
ATOM 1436 O O . LEU A 1 190 ? -5.349 7.405 -7.150 1.00 96.88 190 LEU A O 1
ATOM 1440 N N . LYS A 1 191 ? -5.604 5.871 -8.782 1.00 96.31 191 LYS A N 1
ATOM 1441 C CA . LYS A 1 191 ? -6.979 6.240 -9.107 1.00 96.31 191 LYS A CA 1
ATOM 1442 C C . LYS A 1 191 ? -7.912 6.053 -7.906 1.00 96.31 191 LYS A C 1
ATOM 1444 O O . LYS A 1 191 ? -8.652 6.969 -7.581 1.00 96.31 191 LYS A O 1
ATOM 1449 N N . GLU A 1 192 ? -7.825 4.918 -7.214 1.00 95.44 192 GLU A N 1
ATOM 1450 C CA . GLU A 1 192 ? -8.606 4.652 -5.996 1.00 95.44 192 GLU A CA 1
ATOM 1451 C C . GLU A 1 192 ? -8.326 5.701 -4.904 1.00 95.44 192 GLU A C 1
ATOM 1453 O O . GLU A 1 192 ? -9.251 6.234 -4.298 1.00 95.44 192 GLU A O 1
ATOM 1458 N N . ALA A 1 193 ? -7.060 6.085 -4.701 1.00 94.25 193 ALA A N 1
ATOM 1459 C CA . ALA A 1 193 ? -6.702 7.144 -3.756 1.00 94.25 193 ALA A CA 1
ATOM 1460 C C . ALA A 1 193 ? -7.255 8.527 -4.160 1.00 94.25 193 ALA A C 1
ATOM 1462 O O . ALA A 1 193 ? -7.709 9.280 -3.302 1.00 94.25 193 ALA A O 1
ATOM 1463 N N . GLN A 1 194 ? -7.249 8.862 -5.453 1.00 94.56 194 GLN A N 1
ATOM 1464 C CA . GLN A 1 194 ? -7.829 10.108 -5.971 1.00 94.56 194 GLN A CA 1
ATOM 1465 C C . GLN A 1 194 ? -9.357 10.139 -5.829 1.00 94.56 194 GLN A C 1
ATOM 1467 O O . GLN A 1 194 ? -9.922 11.169 -5.469 1.00 94.56 194 GLN A O 1
ATOM 1472 N N . GLU A 1 195 ? -10.030 9.012 -6.060 1.00 93.88 195 GLU A N 1
ATOM 1473 C CA . GLU A 1 195 ? -11.478 8.876 -5.858 1.00 93.88 195 GLU A CA 1
ATOM 1474 C C . GLU A 1 195 ? -11.863 9.050 -4.382 1.00 93.88 195 GLU A C 1
ATOM 1476 O O . GLU A 1 195 ? -12.873 9.690 -4.080 1.00 93.88 195 GLU A O 1
ATOM 1481 N N . LEU A 1 196 ? -11.028 8.564 -3.454 1.00 90.56 196 LEU A N 1
ATOM 1482 C CA . LEU A 1 196 ? -11.205 8.817 -2.021 1.00 90.56 196 LEU A CA 1
ATOM 1483 C C . LEU A 1 196 ? -11.094 10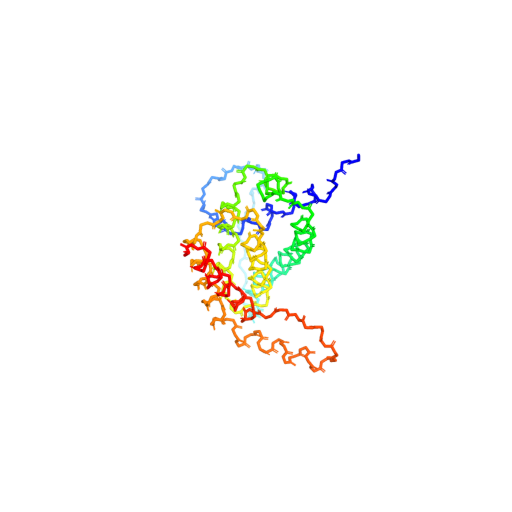.305 -1.670 1.00 90.56 196 LEU A C 1
ATOM 1485 O O . LEU A 1 196 ? -11.806 10.757 -0.777 1.00 90.56 196 LEU A O 1
ATOM 1489 N N . ALA A 1 197 ? -10.242 11.072 -2.356 1.00 86.81 197 ALA A N 1
ATOM 1490 C CA . ALA A 1 197 ? -10.151 12.516 -2.137 1.00 86.81 197 ALA A CA 1
ATOM 1491 C C . ALA A 1 197 ? -11.421 13.232 -2.606 1.00 86.81 197 ALA A C 1
ATOM 1493 O O . ALA A 1 197 ? -12.045 13.939 -1.820 1.00 86.81 197 ALA A O 1
ATOM 1494 N N . GLY A 1 198 ? -11.867 12.956 -3.835 1.00 82.62 198 GLY A N 1
ATOM 1495 C CA . GLY A 1 198 ? -13.089 13.564 -4.371 1.00 82.62 198 GLY A CA 1
ATOM 1496 C C . GLY A 1 198 ? -14.355 13.186 -3.592 1.00 82.62 198 GLY A C 1
ATOM 1497 O O . GLY A 1 198 ? -15.282 13.983 -3.495 1.00 82.62 198 GLY A O 1
ATOM 1498 N N . SER A 1 199 ? -14.396 11.991 -2.994 1.00 77.56 199 SER A N 1
ATOM 1499 C CA . SER A 1 199 ? -15.530 11.558 -2.163 1.00 77.56 199 SER A CA 1
ATOM 1500 C C . SER A 1 199 ? -15.568 12.258 -0.798 1.00 77.56 199 SER A C 1
ATOM 1502 O O . SER A 1 199 ? -16.652 12.493 -0.268 1.00 77.56 199 SER A O 1
ATOM 1504 N N . LYS A 1 200 ? -14.404 12.606 -0.227 1.00 66.31 200 LYS A N 1
ATOM 1505 C CA . LYS A 1 200 ? -14.312 13.317 1.061 1.00 66.31 200 LYS A CA 1
ATOM 1506 C C . LYS A 1 200 ? -14.658 14.800 0.931 1.00 66.31 200 LYS A C 1
ATOM 1508 O O . LYS A 1 200 ? -15.357 15.315 1.794 1.00 66.31 200 LYS A O 1
ATOM 1513 N N . GLU A 1 201 ? -14.298 15.441 -0.183 1.00 61.88 201 GLU A N 1
ATOM 1514 C CA . GLU A 1 201 ? -14.720 16.820 -0.492 1.00 61.88 201 GLU A CA 1
ATOM 1515 C C . GLU A 1 201 ? -16.254 16.972 -0.557 1.00 61.88 201 GLU A C 1
ATOM 1517 O O . GLU A 1 201 ? -16.794 18.033 -0.254 1.00 61.88 201 GLU A O 1
ATOM 1522 N N . GLN A 1 202 ? -16.980 15.909 -0.921 1.00 55.81 202 GLN A N 1
ATOM 1523 C CA . GLN A 1 202 ? -18.447 15.915 -1.008 1.00 55.81 202 GLN A CA 1
ATOM 1524 C C . GLN A 1 202 ? -19.158 15.656 0.330 1.00 55.81 202 GLN A C 1
ATOM 1526 O O . GLN A 1 202 ? -20.353 15.917 0.425 1.00 55.81 202 GLN A O 1
ATOM 1531 N N . GLN A 1 203 ? -18.465 15.133 1.347 1.00 52.91 203 GLN A N 1
ATOM 1532 C CA . GLN A 1 203 ? -19.035 14.893 2.683 1.00 52.91 203 GLN A CA 1
ATOM 1533 C C . GLN A 1 203 ? -18.936 16.110 3.616 1.00 52.91 203 GLN A C 1
ATOM 1535 O O . GLN A 1 203 ? -19.593 16.121 4.655 1.00 52.91 203 GLN A O 1
ATOM 1540 N N . GLU A 1 204 ? -18.140 17.121 3.258 1.00 49.66 204 GLU A N 1
ATOM 1541 C CA . GLU A 1 204 ? -17.955 18.357 4.035 1.00 49.66 204 GLU A CA 1
ATOM 1542 C C . GLU A 1 204 ? -18.829 19.539 3.547 1.00 49.66 204 GLU A C 1
ATOM 1544 O O . GLU A 1 204 ? -18.702 20.651 4.065 1.00 49.66 204 GLU A O 1
ATOM 1549 N N . LEU A 1 205 ? -19.734 19.298 2.586 1.00 41.66 205 LEU A N 1
ATOM 1550 C CA . LEU A 1 205 ? -20.729 20.244 2.043 1.00 41.66 205 LEU A CA 1
ATOM 1551 C C . LEU A 1 205 ? -22.151 19.901 2.509 1.00 41.66 205 LEU A C 1
ATOM 1553 O O . LEU A 1 205 ? -22.913 20.858 2.781 1.00 41.66 205 LEU A O 1
#

Secondary structure (DSSP, 8-state):
---HHHHHHHHHHHHHH-TT-------------------------------SSHHHHHHHHHHHHHHHHHHHHHHHHHHHHHHH-S-HHHHHHHHSTT--HHHHHHHHHHHHHHT-SS-HHHHHHHHHHHHHHHHHHTSTT----HHHHHHHHHHHHHHHHHHHHHHHHHHHHHHTTS----PPPHHHHHHHHHHHHHHHHTT--

Organism: Triticum turgidum subsp. durum (NCBI:txid4567)

Solvent-accessible surface area (backbone atoms only — not comparable to full-atom values): 12265 Å² total; per-residue (Å²): 130,84,73,62,67,43,54,54,38,44,67,48,45,61,73,58,70,60,73,75,75,74,80,75,88,78,81,87,82,88,84,87,89,87,82,92,82,86,87,90,83,92,85,82,88,81,88,87,90,84,82,86,73,68,65,63,62,51,50,57,50,53,52,35,43,52,45,26,50,53,43,48,52,48,39,61,52,44,61,55,47,63,75,71,43,83,44,51,61,63,50,33,42,52,34,42,72,92,46,50,60,63,56,49,45,49,50,31,46,47,47,26,53,78,29,35,54,72,41,75,36,26,50,46,38,25,52,34,30,49,50,50,44,48,55,50,65,71,36,95,57,45,80,71,52,68,71,55,52,54,54,43,48,52,40,45,50,55,27,35,67,53,26,46,66,53,54,51,50,52,51,54,57,47,52,77,76,47,94,68,78,91,69,88,47,58,67,57,51,46,49,54,49,50,52,54,51,61,56,52,64,64,73,78,112

Mean predicted aligned error: 12.6 Å

Radius of gyration: 22.58 Å; Cα contacts (8 Å, |Δi|>4): 165; chains: 1; bounding box: 78×39×45 Å

pLDDT: mean 76.37, std 21.13, range [29.48, 98.0]